Protein AF-A0A0P7AVA9-F1 (afdb_monomer)

Nearest PDB structures (foldseek):
  3zxx-assembly1_A  TM=8.739E-01  e=6.980E-05  Prochloron didemni
  4h6w-assembly1_A  TM=8.464E-01  e=1.786E-04  Planktothrix agardhii NIES-596
  4h6w-assembly2_B  TM=7.335E-01  e=2.024E-04  Planktothrix agardhii NIES-596
  3zxy-assembly1_A  TM=7.351E-01  e=1.082E-04  Prochloron didemni
  4h6v-assembly1_A  TM=7.195E-01  e=1.576E-04  Prochloron didemni

Sequence (226 aa):
MSFSLEGDEGALYPVTKAIEDATHKKKLVFAAAANYRQNKKVPIGFPANMREHLFCINSHRGDTDQPSVFTPSAQSHSANFAVIGEGILGAWLDNAVTRKKGTSCSTPIAAGMAAIVLDYSRLLRRTDDDIESVWISQPRPPAGSEATLGDVAEPESSEEVNQLQDTQAMKQIFFYLMAAGTRSYGQAQYSYIKPWFLFDPSKTKSWTAGQMATVIQNKQDWIFIA

Mean predicted aligned error: 9.58 Å

Radius of gyration: 21.25 Å; Cα contacts (8 Å, |Δi|>4): 360; chains: 1; bounding box: 70×45×52 Å

InterPro domains:
  IPR000209 Peptidase S8/S53 domain [PF00082] (15-119)
  IPR023828 Peptidase S8, subtilisin, Ser-active site [PS00138] (102-112)
  IPR036852 Peptidase S8/S53 domain superfamily [G3DSA:3.40.50.200] (1-171)
  IPR036852 Peptidase S8/S53 domain superfamily [SSF52743] (3-122)

Secondary structure (DSSP, 8-state):
----B---HHHHHHHHHHHHHHHHTT---EEE--SS-TTSSS-SPBTTT-TTTSEEEEEEETTTTEE-TTSPPP-TTS--EEEE-SSEEEE-GGG-EEEE-SHHHHHHHHHHHHHHHHHHHHHHHHHHHHHHHHHT------TT--------PPPTHHHHHHHHTSHHHHHHHHHHHSEES---TTSS--EEE-GGGTS-TTS-HHHHHHHHHHHHH-GGGHHHH-

Foldseek 3Di:
DLDFDDDDCVVCVVVVVVLVVCLVVLAAAWYQQFWQQQPPPRSGGPPLVVQLRYHHEFEDAPPPRHGDPGTHFFDFLAQQEYEHFFQDWDADPPRDIDGGGGSSRRGVVVVVLLVVVLVLLVVLVVVVVVVVVVVPPDPDDPPDDDDDPDDPDDDPVVVVSSLSSNNLLVLLCQQPQFFDDDNDHRDRDYGYGHSCSLVPPVDDSVRSVVVSVVSSVPCVCSSSHD

pLDDT: mean 81.38, std 17.91, range [35.91, 98.38]

Solvent-accessible surface area (backbone atoms only — not comparable to full-atom values): 12577 Å² total; per-residue (Å²): 81,60,58,62,62,86,74,56,70,79,77,44,42,68,57,53,53,53,46,51,55,36,34,76,68,43,39,76,45,44,17,5,22,33,68,74,25,62,88,43,99,67,30,50,23,37,66,20,60,49,39,80,60,34,44,36,20,30,17,19,36,78,90,71,83,38,72,33,92,41,32,42,71,51,42,56,50,34,52,37,36,22,26,58,10,53,72,44,74,40,84,46,76,92,84,36,76,45,69,44,65,36,13,45,54,7,21,60,53,54,50,50,52,52,49,50,54,54,52,51,56,55,51,57,49,51,55,53,54,56,51,51,59,63,73,66,66,66,82,79,76,76,92,81,75,90,77,78,96,70,82,83,72,81,62,78,75,55,56,63,58,51,43,55,27,28,57,62,43,41,48,46,48,43,58,77,44,18,32,57,78,84,88,59,84,61,42,59,44,64,28,44,52,40,68,55,68,56,64,37,89,89,57,52,72,67,56,48,51,51,54,52,52,54,58,56,72,47,59,82,61,49,75,62,60,62

Structure (mmCIF, N/CA/C/O backbone):
data_AF-A0A0P7AVA9-F1
#
_entry.id   AF-A0A0P7AVA9-F1
#
loop_
_atom_site.group_PDB
_atom_site.id
_atom_site.type_symbol
_atom_site.label_atom_id
_atom_site.label_alt_id
_atom_site.label_comp_id
_atom_site.label_asym_id
_atom_site.label_entity_id
_atom_site.label_seq_id
_atom_site.pdbx_PDB_ins_code
_atom_site.Cartn_x
_atom_site.Cartn_y
_atom_site.Cartn_z
_atom_site.occupancy
_atom_site.B_iso_or_equiv
_atom_site.auth_seq_id
_atom_site.auth_comp_id
_atom_site.auth_asym_id
_atom_site.auth_atom_id
_atom_site.pdbx_PDB_model_num
ATOM 1 N N . MET A 1 1 ? -2.319 -5.174 -7.935 1.00 96.50 1 MET A N 1
ATOM 2 C CA . MET A 1 1 ? -1.667 -5.166 -9.261 1.00 96.50 1 MET A CA 1
ATOM 3 C C . MET A 1 1 ? -0.160 -5.227 -9.076 1.00 96.50 1 MET A C 1
ATOM 5 O O . MET A 1 1 ? 0.454 -4.243 -8.689 1.00 96.50 1 MET A O 1
ATOM 9 N N . SER A 1 2 ? 0.440 -6.392 -9.310 1.00 96.62 2 SER A N 1
ATOM 10 C CA . SER A 1 2 ? 1.880 -6.624 -9.103 1.00 96.62 2 SER A CA 1
ATOM 11 C C . SER A 1 2 ? 2.705 -6.453 -10.387 1.00 96.62 2 SER A C 1
ATOM 13 O O . SER A 1 2 ? 3.696 -7.151 -10.586 1.00 96.62 2 SER A O 1
ATOM 15 N N . PHE A 1 3 ? 2.274 -5.550 -11.267 1.00 94.00 3 PHE A N 1
ATOM 16 C CA . PHE A 1 3 ? 2.867 -5.285 -12.576 1.00 94.00 3 PHE A CA 1
ATOM 17 C C . PHE A 1 3 ? 2.977 -3.776 -12.818 1.00 94.00 3 PHE A C 1
ATOM 19 O O . PHE A 1 3 ? 2.320 -2.986 -12.136 1.00 94.00 3 PHE A O 1
ATOM 26 N N . SER A 1 4 ? 3.779 -3.395 -13.812 1.00 92.12 4 SER A N 1
ATOM 27 C CA . SER A 1 4 ? 3.827 -2.033 -14.341 1.00 92.12 4 SER A CA 1
ATOM 28 C C . SER A 1 4 ? 3.709 -2.061 -15.861 1.00 92.12 4 SER A C 1
ATOM 30 O O . SER A 1 4 ? 4.225 -2.982 -16.493 1.00 92.12 4 SER A O 1
ATOM 32 N N . LEU A 1 5 ? 3.040 -1.064 -16.433 1.00 92.06 5 LEU A N 1
ATOM 33 C CA . LEU A 1 5 ? 2.869 -0.900 -17.874 1.00 92.06 5 LEU A CA 1
ATOM 34 C C . LEU A 1 5 ? 3.647 0.326 -18.358 1.00 92.06 5 LEU A C 1
ATOM 36 O O . LEU A 1 5 ? 3.827 1.300 -17.622 1.00 92.06 5 LEU A O 1
ATOM 40 N N . GLU A 1 6 ? 4.089 0.266 -19.608 1.00 89.38 6 GLU A N 1
ATOM 41 C CA . GLU A 1 6 ? 4.658 1.393 -20.340 1.00 89.38 6 GLU A CA 1
ATOM 42 C C . GLU A 1 6 ? 3.844 1.574 -21.625 1.00 89.38 6 GLU A C 1
ATOM 44 O O . GLU A 1 6 ? 3.450 0.594 -22.256 1.00 89.38 6 GLU A O 1
ATOM 49 N N . GLY A 1 7 ? 3.549 2.818 -21.983 1.00 87.19 7 GLY A N 1
ATOM 50 C CA . GLY A 1 7 ? 2.695 3.153 -23.117 1.00 87.19 7 GLY A CA 1
ATOM 51 C C . GLY A 1 7 ? 2.408 4.648 -23.155 1.00 87.19 7 GLY A C 1
ATOM 52 O O . GLY A 1 7 ? 2.707 5.364 -22.195 1.00 87.19 7 GLY A O 1
ATOM 53 N N . ASP A 1 8 ? 1.859 5.113 -24.273 1.00 89.94 8 ASP A N 1
ATOM 54 C CA . ASP A 1 8 ? 1.292 6.455 -24.351 1.00 89.94 8 ASP A CA 1
ATOM 55 C C . ASP A 1 8 ? -0.048 6.539 -23.601 1.00 89.94 8 ASP A C 1
ATOM 57 O O . ASP A 1 8 ? -0.611 5.541 -23.144 1.00 89.94 8 ASP A O 1
ATOM 61 N N . GLU A 1 9 ? -0.553 7.760 -23.445 1.00 85.88 9 GLU A N 1
ATOM 62 C CA . GLU A 1 9 ? -1.791 8.027 -22.712 1.00 85.88 9 GLU A CA 1
ATOM 63 C C . GLU A 1 9 ? -2.995 7.269 -23.295 1.00 85.88 9 GLU A C 1
ATOM 65 O O . GLU A 1 9 ? -3.806 6.734 -22.540 1.00 85.88 9 GLU A O 1
ATOM 70 N N . GLY A 1 10 ? -3.074 7.140 -24.625 1.00 90.12 10 GLY A N 1
ATOM 71 C CA . GLY A 1 10 ? -4.159 6.428 -25.300 1.00 90.12 10 GLY A CA 1
ATOM 72 C C . GLY A 1 10 ? -4.168 4.933 -24.981 1.00 90.12 10 GLY A C 1
ATOM 73 O O . GLY A 1 10 ? -5.223 4.369 -24.690 1.00 90.12 10 GLY A O 1
ATOM 74 N N . ALA A 1 11 ? -2.994 4.296 -24.969 1.00 91.56 11 ALA A N 1
ATOM 75 C CA . ALA A 1 11 ? -2.850 2.887 -24.616 1.00 91.56 11 ALA A CA 1
ATOM 76 C C . ALA A 1 11 ? -3.150 2.608 -23.132 1.00 91.56 11 ALA A C 1
ATOM 78 O O . ALA A 1 11 ? -3.638 1.528 -22.791 1.00 91.56 11 ALA A O 1
ATOM 79 N N . LEU A 1 12 ? -2.867 3.566 -22.243 1.00 94.62 12 LEU A N 1
ATOM 80 C CA . LEU A 1 12 ? -3.066 3.417 -20.797 1.00 94.62 12 LEU A CA 1
ATOM 81 C C . LEU A 1 12 ? -4.475 3.818 -20.328 1.00 94.62 12 LEU A C 1
ATOM 83 O O . LEU A 1 12 ? -4.916 3.357 -19.272 1.00 94.62 12 LEU A O 1
ATOM 87 N N . TYR A 1 13 ? -5.209 4.601 -21.124 1.00 95.38 13 TYR A N 1
ATOM 88 C CA . TYR A 1 13 ? -6.539 5.120 -20.792 1.00 95.38 13 TYR A CA 1
ATOM 89 C C . TYR A 1 13 ? -7.548 4.064 -20.293 1.00 95.38 13 TYR A C 1
ATOM 91 O O . TYR A 1 13 ? -8.207 4.319 -19.280 1.00 95.38 13 TYR A O 1
ATOM 99 N N . PRO A 1 14 ? -7.668 2.857 -20.893 1.00 96.81 14 PRO A N 1
ATOM 100 C CA . PRO A 1 14 ? -8.605 1.848 -20.394 1.00 96.81 14 PRO A CA 1
ATOM 101 C C . PRO A 1 14 ? -8.312 1.412 -18.953 1.00 96.81 14 PRO A C 1
ATOM 103 O O . PRO A 1 14 ? -9.234 1.152 -18.181 1.00 96.81 14 PRO A O 1
ATOM 106 N N . VAL A 1 15 ? -7.030 1.350 -18.578 1.00 96.75 15 VAL A N 1
ATOM 107 C CA . VAL A 1 15 ? -6.607 0.974 -17.224 1.00 96.75 15 VAL A CA 1
ATOM 108 C C . VAL A 1 15 ? -6.858 2.122 -16.251 1.00 96.75 15 VAL A C 1
ATOM 110 O O . VAL A 1 15 ? -7.366 1.874 -15.160 1.00 96.75 15 VAL A O 1
ATOM 113 N N . THR A 1 16 ? -6.571 3.363 -16.656 1.00 96.75 16 THR A N 1
ATOM 114 C CA . THR A 1 16 ? -6.881 4.574 -15.877 1.00 96.75 16 THR A CA 1
ATOM 115 C C . THR A 1 16 ? -8.358 4.610 -15.499 1.00 96.75 16 THR A C 1
ATOM 117 O O . THR A 1 16 ? -8.693 4.634 -14.315 1.00 96.75 16 THR A O 1
ATOM 120 N N . LYS A 1 17 ? -9.244 4.482 -16.495 1.00 97.31 17 LYS A N 1
ATOM 121 C CA . LYS A 1 17 ? -10.694 4.496 -16.283 1.00 97.31 17 LYS A CA 1
ATOM 122 C C . LYS A 1 17 ? -11.164 3.363 -15.369 1.00 97.31 17 LYS A C 1
ATOM 124 O O . LYS A 1 17 ? -11.983 3.579 -14.484 1.00 97.31 17 LYS A O 1
ATOM 129 N N . ALA A 1 18 ? -10.624 2.154 -15.542 1.00 97.69 18 ALA A N 1
ATOM 130 C CA . ALA A 1 18 ? -10.981 1.019 -14.692 1.00 97.69 18 ALA A CA 1
ATOM 131 C C . ALA A 1 18 ? -10.584 1.231 -13.219 1.00 97.69 18 ALA A C 1
ATOM 133 O O . ALA A 1 18 ? -11.298 0.785 -12.320 1.00 97.69 18 ALA A O 1
ATOM 134 N N . ILE A 1 19 ? -9.456 1.902 -12.965 1.00 97.44 19 ILE A N 1
ATOM 135 C CA . ILE A 1 19 ? -9.009 2.246 -11.610 1.00 97.44 19 ILE A CA 1
ATOM 136 C C . ILE A 1 19 ? -9.931 3.301 -11.001 1.00 97.44 19 ILE A C 1
ATOM 138 O O . ILE A 1 19 ? -10.401 3.105 -9.885 1.00 97.44 19 ILE A O 1
ATOM 142 N N . GLU A 1 20 ? -10.235 4.371 -11.735 1.00 95.69 20 GLU A N 1
ATOM 143 C CA . GLU A 1 20 ? -11.165 5.415 -11.288 1.00 95.69 20 GLU A CA 1
ATOM 144 C C . GLU A 1 20 ? -12.544 4.831 -10.954 1.00 95.69 20 GLU A C 1
ATOM 146 O O . GLU A 1 20 ? -13.066 5.055 -9.862 1.00 95.69 20 GLU A O 1
ATOM 151 N N . ASP A 1 21 ? -13.097 3.997 -11.841 1.00 96.69 21 ASP A N 1
ATOM 152 C CA . ASP A 1 21 ? -14.378 3.318 -11.633 1.00 96.69 21 ASP A CA 1
ATOM 153 C C . ASP A 1 21 ? -14.356 2.404 -10.397 1.00 96.69 21 ASP A C 1
ATOM 155 O O . ASP A 1 21 ? -15.334 2.341 -9.644 1.00 96.69 21 ASP A O 1
ATOM 159 N N . ALA A 1 22 ? -13.256 1.680 -10.168 1.00 95.50 22 ALA A N 1
ATOM 160 C CA . ALA A 1 22 ? -13.098 0.827 -8.994 1.00 95.50 22 ALA A CA 1
ATOM 161 C C . ALA A 1 22 ? -13.050 1.658 -7.702 1.00 95.50 22 ALA A C 1
ATOM 163 O O . ALA A 1 22 ? -13.753 1.338 -6.739 1.00 95.50 22 ALA A O 1
ATOM 164 N N . THR A 1 23 ? -12.278 2.744 -7.691 1.00 92.12 23 THR A N 1
ATOM 165 C CA . THR A 1 23 ? -12.141 3.633 -6.532 1.00 92.12 23 THR A CA 1
ATOM 166 C C . THR A 1 23 ? -13.450 4.367 -6.228 1.00 92.12 23 THR A C 1
ATOM 168 O O . THR A 1 23 ? -13.851 4.436 -5.065 1.00 92.12 23 THR A O 1
ATOM 171 N N . HIS A 1 24 ? -14.193 4.815 -7.249 1.00 90.38 24 HIS A N 1
ATOM 172 C CA . HIS A 1 24 ? -15.545 5.367 -7.082 1.00 90.38 24 HIS A CA 1
ATOM 173 C C . HIS A 1 24 ? -16.515 4.359 -6.458 1.00 90.38 24 HIS A C 1
ATOM 175 O O . HIS A 1 24 ? -17.336 4.724 -5.619 1.00 90.38 24 HIS A O 1
ATOM 181 N N . LYS A 1 25 ? -16.374 3.071 -6.787 1.00 91.69 25 LYS A N 1
ATOM 182 C CA . LYS A 1 25 ? -17.140 1.963 -6.188 1.00 91.69 25 LYS A CA 1
ATOM 183 C C . LYS A 1 25 ? -16.564 1.475 -4.852 1.00 91.69 25 LYS A C 1
ATOM 185 O O . LYS A 1 25 ? -16.817 0.330 -4.465 1.00 91.69 25 LYS A O 1
ATOM 190 N N . LYS A 1 26 ? -15.772 2.314 -4.171 1.00 90.56 26 LYS A N 1
ATOM 191 C CA . LYS A 1 26 ? -15.159 2.035 -2.863 1.00 90.56 26 LYS A CA 1
ATOM 192 C C . LYS A 1 26 ? -14.380 0.712 -2.859 1.00 90.56 26 LYS A C 1
ATOM 194 O O . LYS A 1 26 ? -14.494 -0.120 -1.963 1.00 90.56 26 LYS A O 1
ATOM 199 N N . LYS A 1 27 ? -13.601 0.466 -3.916 1.00 94.19 27 LYS A N 1
ATOM 200 C CA . LYS A 1 27 ? -12.630 -0.634 -3.959 1.00 94.19 27 LYS A CA 1
ATOM 201 C C . LYS A 1 27 ? -11.241 -0.081 -3.698 1.00 94.19 27 LYS A C 1
ATOM 203 O O . LYS A 1 27 ? -10.801 0.856 -4.353 1.00 94.19 27 LYS A O 1
ATOM 208 N N . LEU A 1 28 ? -10.538 -0.706 -2.761 1.00 96.19 28 LEU A N 1
ATOM 209 C CA . LEU A 1 28 ? -9.144 -0.389 -2.487 1.00 96.19 28 LEU A CA 1
ATOM 210 C C . LEU A 1 28 ? -8.264 -1.033 -3.557 1.00 96.19 28 LEU A C 1
ATOM 212 O O . LEU A 1 28 ? -8.267 -2.254 -3.736 1.00 96.19 28 LEU A O 1
ATOM 216 N N . VAL A 1 29 ? -7.500 -0.209 -4.265 1.00 97.75 29 VAL A N 1
ATOM 217 C CA . VAL A 1 29 ? -6.621 -0.648 -5.347 1.00 97.75 29 VAL A CA 1
ATOM 218 C C . VAL A 1 29 ? -5.168 -0.518 -4.897 1.00 97.75 29 VAL A C 1
ATOM 220 O O . VAL A 1 29 ? -4.756 0.521 -4.396 1.00 97.75 29 VAL A O 1
ATOM 223 N N . PHE A 1 30 ? -4.370 -1.567 -5.093 1.00 98.38 30 PHE A N 1
ATOM 224 C CA . PHE A 1 30 ? -2.951 -1.599 -4.718 1.00 98.38 30 PHE A CA 1
ATOM 225 C C . PHE A 1 30 ? -2.097 -1.876 -5.948 1.00 98.38 30 PHE A C 1
ATOM 227 O O . PHE A 1 30 ? -2.412 -2.787 -6.721 1.00 98.38 30 PHE A O 1
ATOM 234 N N . ALA A 1 31 ? -1.002 -1.143 -6.119 1.00 98.19 31 ALA A N 1
ATOM 235 C CA . ALA A 1 31 ? -0.106 -1.282 -7.258 1.00 98.19 31 ALA A CA 1
ATOM 236 C C . ALA A 1 31 ? 1.369 -1.255 -6.844 1.00 98.19 31 ALA A C 1
ATOM 238 O O . ALA A 1 31 ? 1.785 -0.460 -6.002 1.00 98.19 31 ALA A O 1
ATOM 239 N N . ALA A 1 32 ? 2.166 -2.119 -7.471 1.00 98.19 32 ALA A N 1
ATOM 240 C CA . ALA A 1 32 ? 3.607 -2.178 -7.267 1.00 98.19 32 ALA A CA 1
ATOM 241 C C . ALA A 1 32 ? 4.294 -0.937 -7.851 1.00 98.19 32 ALA A C 1
ATOM 243 O O . ALA A 1 32 ? 4.097 -0.618 -9.022 1.00 98.19 32 ALA A O 1
ATOM 244 N N . ALA A 1 33 ? 5.157 -0.288 -7.066 1.00 97.00 33 ALA A N 1
ATOM 245 C CA . ALA A 1 33 ? 5.852 0.940 -7.463 1.00 97.00 33 ALA A CA 1
ATOM 246 C C . ALA A 1 33 ? 6.749 0.798 -8.711 1.00 97.00 33 ALA A C 1
ATOM 248 O O . ALA A 1 33 ? 7.022 1.804 -9.362 1.00 97.00 33 ALA A O 1
ATOM 249 N N . ALA A 1 34 ? 7.154 -0.432 -9.055 1.00 95.56 34 ALA A N 1
ATOM 250 C CA . ALA A 1 34 ? 8.153 -0.860 -10.046 1.00 95.56 34 ALA A CA 1
ATOM 251 C C . ALA A 1 34 ? 9.492 -1.279 -9.421 1.00 95.56 34 ALA A C 1
ATOM 253 O O . ALA A 1 34 ? 9.752 -1.058 -8.243 1.00 95.56 34 ALA A O 1
ATOM 254 N N . ASN A 1 35 ? 10.334 -1.936 -10.220 1.00 95.94 35 ASN A N 1
ATOM 255 C CA . ASN A 1 35 ? 11.685 -2.345 -9.842 1.00 95.94 35 ASN A CA 1
ATOM 256 C C . ASN A 1 35 ? 12.688 -1.751 -10.843 1.00 95.94 35 ASN A C 1
ATOM 258 O O . ASN A 1 35 ? 12.421 -1.753 -12.043 1.00 95.94 35 ASN A O 1
ATOM 262 N N . TYR A 1 36 ? 13.851 -1.304 -10.368 1.00 93.69 36 TYR A N 1
ATOM 263 C CA . TYR A 1 36 ? 14.991 -0.839 -11.172 1.00 93.69 36 TYR A CA 1
ATOM 264 C C . TYR A 1 36 ? 14.702 0.374 -12.072 1.00 93.69 36 TYR A C 1
ATOM 266 O O . TYR A 1 36 ? 15.294 0.529 -13.140 1.00 93.69 36 TYR A O 1
ATOM 274 N N . ARG A 1 37 ? 13.790 1.255 -11.649 1.00 90.00 37 ARG A N 1
ATOM 275 C CA . ARG A 1 37 ? 13.408 2.466 -12.399 1.00 90.00 37 ARG A CA 1
ATOM 276 C C . ARG A 1 37 ? 13.904 3.765 -11.760 1.00 90.00 37 ARG A C 1
ATOM 278 O O . ARG A 1 37 ? 13.540 4.832 -12.237 1.00 90.00 37 ARG A O 1
ATOM 285 N N . GLN A 1 38 ? 14.780 3.708 -10.750 1.00 84.75 38 GLN A N 1
ATOM 286 C CA . GLN A 1 38 ? 15.275 4.896 -10.033 1.00 84.75 38 GLN A CA 1
ATOM 287 C C . GLN A 1 38 ? 15.937 5.968 -10.923 1.00 84.75 38 GLN A C 1
ATOM 289 O O . GLN A 1 38 ? 15.891 7.141 -10.579 1.00 84.75 38 GLN A O 1
ATOM 294 N N . ASN A 1 39 ? 16.485 5.590 -12.085 1.00 84.75 39 ASN A N 1
ATOM 295 C CA . ASN A 1 39 ? 17.132 6.519 -13.025 1.00 84.75 39 ASN A CA 1
ATOM 296 C C . ASN A 1 39 ? 16.215 6.960 -14.184 1.00 84.75 39 ASN A C 1
ATOM 298 O O . ASN A 1 39 ? 16.664 7.630 -15.113 1.00 84.75 39 ASN A O 1
ATOM 302 N N . LYS A 1 40 ? 14.947 6.535 -14.201 1.00 87.62 40 LYS A N 1
ATOM 303 C CA . LYS A 1 40 ? 13.983 6.924 -15.240 1.00 87.62 40 LYS A CA 1
ATOM 304 C C . LYS A 1 40 ? 13.382 8.289 -14.905 1.00 87.62 40 LYS A C 1
ATOM 306 O O . LYS A 1 40 ? 13.192 8.612 -13.738 1.00 87.62 40 LYS A O 1
ATOM 311 N N . LYS A 1 41 ? 12.985 9.046 -15.939 1.00 87.06 41 LYS A N 1
ATOM 312 C CA . LYS A 1 41 ? 12.280 10.336 -15.787 1.00 87.06 41 LYS A CA 1
ATOM 313 C C . LYS A 1 41 ? 11.031 10.215 -14.905 1.00 87.06 41 LYS A C 1
ATOM 315 O O . LYS A 1 41 ? 10.746 11.107 -14.119 1.00 87.06 41 LYS A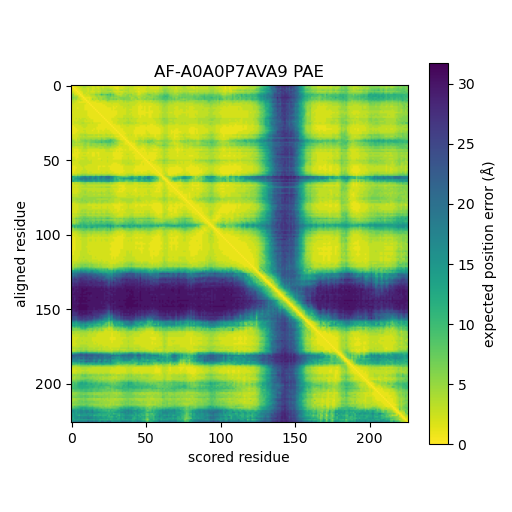 O 1
ATOM 320 N N . VAL A 1 42 ? 10.307 9.104 -15.038 1.00 89.75 42 VAL A N 1
ATOM 321 C CA . VAL A 1 42 ? 9.172 8.749 -14.181 1.00 89.75 42 VAL A CA 1
ATOM 322 C C . VAL A 1 42 ? 9.545 7.457 -13.454 1.00 89.75 42 VAL A C 1
ATOM 324 O O . VAL A 1 42 ? 9.452 6.392 -14.066 1.00 89.75 42 VAL A O 1
ATOM 327 N N . PRO A 1 43 ? 10.024 7.518 -12.200 1.00 92.38 43 PRO A N 1
ATOM 328 C CA . PRO A 1 43 ? 10.587 6.350 -11.529 1.00 92.38 43 PRO A CA 1
ATOM 329 C C . PRO A 1 43 ? 9.508 5.369 -11.046 1.00 92.38 43 PRO A C 1
ATOM 331 O O . PRO A 1 43 ? 9.712 4.158 -11.114 1.00 92.38 43 PRO A O 1
ATOM 334 N N . ILE A 1 44 ? 8.325 5.861 -10.658 1.00 95.62 44 ILE A N 1
ATOM 335 C CA . ILE A 1 44 ? 7.167 5.010 -10.346 1.00 95.62 44 ILE A CA 1
ATOM 336 C C . ILE A 1 44 ? 6.496 4.540 -11.639 1.00 95.62 44 ILE A C 1
ATOM 338 O O . ILE A 1 44 ? 6.187 5.348 -12.511 1.00 95.62 44 ILE A O 1
ATOM 342 N N . GLY A 1 45 ? 6.294 3.231 -11.782 1.00 94.94 45 GLY A N 1
ATOM 343 C CA . GLY A 1 45 ? 5.614 2.648 -12.940 1.00 94.94 45 GLY A CA 1
ATOM 344 C C . GLY A 1 45 ? 4.105 2.882 -12.912 1.00 94.94 45 GLY A C 1
ATOM 345 O O . GLY A 1 45 ? 3.498 2.906 -11.845 1.00 94.94 45 GLY A O 1
ATOM 346 N N . PHE A 1 46 ? 3.479 3.007 -14.081 1.00 96.12 46 PHE A N 1
ATOM 347 C CA . PHE A 1 46 ? 2.020 2.980 -14.183 1.00 96.12 46 PHE A CA 1
ATOM 348 C C . PHE A 1 46 ? 1.503 1.559 -13.895 1.00 96.12 46 PHE A C 1
ATOM 350 O O . PHE A 1 46 ? 2.137 0.605 -14.346 1.00 96.12 46 PHE A O 1
ATOM 357 N N . PRO A 1 47 ? 0.388 1.365 -13.167 1.00 97.12 47 PRO A N 1
ATOM 358 C CA . PRO A 1 47 ? -0.520 2.393 -12.650 1.00 97.12 47 PRO A CA 1
ATOM 359 C C . PRO A 1 47 ? -0.152 2.949 -11.268 1.00 97.12 47 PRO A C 1
ATOM 361 O O . PRO A 1 47 ? -0.838 3.828 -10.767 1.00 97.12 47 PRO A O 1
ATOM 364 N N . ALA A 1 48 ? 0.918 2.477 -10.624 1.00 96.88 48 ALA A N 1
ATOM 365 C CA . ALA A 1 48 ? 1.283 2.912 -9.271 1.00 96.88 48 ALA A CA 1
ATOM 366 C C . ALA A 1 48 ? 1.580 4.420 -9.146 1.00 96.88 48 ALA A C 1
ATOM 368 O O . ALA A 1 48 ? 1.595 4.958 -8.041 1.00 96.88 48 ALA A O 1
ATOM 369 N N . ASN A 1 49 ? 1.798 5.122 -10.259 1.00 94.06 49 ASN A N 1
ATOM 370 C CA . ASN A 1 49 ? 1.930 6.576 -10.288 1.00 94.06 49 ASN A CA 1
ATOM 371 C C . ASN A 1 49 ? 0.588 7.331 -10.166 1.00 94.06 49 ASN A C 1
ATOM 373 O O . ASN A 1 49 ? 0.626 8.526 -9.892 1.00 94.06 49 ASN A O 1
ATOM 377 N N . MET A 1 50 ? -0.570 6.665 -10.281 1.00 94.44 50 MET A N 1
ATOM 378 C CA . MET A 1 50 ? -1.909 7.231 -10.035 1.00 94.44 50 MET A CA 1
ATOM 379 C C . MET A 1 50 ? -2.219 7.334 -8.532 1.00 94.44 50 MET A C 1
ATOM 381 O O . MET A 1 50 ? -3.206 6.784 -8.039 1.00 94.44 50 MET A O 1
ATOM 385 N N . ARG A 1 51 ? -1.333 7.981 -7.767 1.00 90.19 51 ARG A N 1
ATOM 386 C CA . ARG A 1 51 ? -1.328 7.891 -6.298 1.00 90.19 51 ARG A CA 1
ATOM 387 C C . ARG A 1 51 ? -2.623 8.360 -5.655 1.00 90.19 51 ARG A C 1
ATOM 389 O O . ARG A 1 51 ? -3.013 7.761 -4.668 1.00 90.19 51 ARG A O 1
ATOM 396 N N . GLU A 1 52 ? -3.348 9.306 -6.236 1.00 89.56 52 GLU A N 1
ATOM 397 C CA . GLU A 1 52 ? -4.620 9.786 -5.683 1.00 89.56 52 GLU A CA 1
ATOM 398 C C . GLU A 1 52 ? -5.698 8.690 -5.606 1.00 89.56 52 GLU A C 1
ATOM 400 O O . GLU A 1 52 ? -6.479 8.654 -4.653 1.00 89.56 52 GLU A O 1
ATOM 405 N N . HIS A 1 53 ? -5.691 7.743 -6.550 1.00 92.94 53 HIS A N 1
ATOM 406 C CA . HIS A 1 53 ? -6.736 6.724 -6.690 1.00 92.94 53 HIS A CA 1
ATOM 407 C C . HIS A 1 53 ? -6.371 5.361 -6.099 1.00 92.94 53 HIS A C 1
ATOM 409 O O . HIS A 1 53 ? -7.252 4.513 -5.957 1.00 92.94 53 HIS A O 1
ATOM 415 N N . LEU A 1 54 ? -5.096 5.117 -5.780 1.00 95.69 54 LEU A N 1
ATOM 416 C CA . LEU A 1 54 ? -4.623 3.806 -5.335 1.00 95.69 54 LEU A CA 1
ATOM 417 C C . LEU A 1 54 ? -3.436 3.877 -4.369 1.00 95.69 54 LEU A C 1
ATOM 419 O O . LEU A 1 54 ? -2.847 4.924 -4.113 1.00 95.69 54 LEU A O 1
ATOM 423 N N . PHE A 1 55 ? -3.052 2.723 -3.838 1.00 97.00 55 PHE A N 1
ATOM 424 C CA . PHE A 1 55 ? -1.867 2.561 -3.008 1.00 97.00 55 PHE A CA 1
ATOM 425 C C . PHE A 1 55 ? -0.656 2.211 -3.875 1.00 97.00 55 PHE A C 1
ATOM 427 O O . PHE A 1 55 ? -0.594 1.127 -4.458 1.00 97.00 55 PHE A O 1
ATOM 434 N N . CYS A 1 56 ? 0.333 3.104 -3.918 1.00 97.06 56 CYS A N 1
ATOM 435 C CA . CYS A 1 56 ? 1.651 2.820 -4.483 1.00 97.06 56 CYS A CA 1
ATOM 436 C C . CYS A 1 56 ? 2.518 2.097 -3.446 1.00 97.06 56 CYS A C 1
ATOM 438 O O . CYS A 1 56 ? 2.885 2.688 -2.431 1.00 97.06 56 CYS A O 1
ATOM 440 N N . ILE A 1 57 ? 2.873 0.838 -3.709 1.00 97.88 57 ILE A N 1
ATOM 441 C CA . ILE A 1 57 ? 3.604 -0.009 -2.763 1.00 97.88 57 ILE A CA 1
ATOM 442 C C . ILE A 1 57 ? 5.063 -0.186 -3.190 1.00 97.88 57 ILE A C 1
ATOM 444 O O . ILE A 1 57 ? 5.371 -0.825 -4.200 1.00 97.88 57 ILE A O 1
ATOM 448 N N . ASN A 1 58 ? 5.961 0.362 -2.375 1.00 96.88 58 ASN A N 1
ATOM 449 C CA . ASN A 1 58 ? 7.403 0.149 -2.421 1.00 96.88 58 ASN A CA 1
ATOM 450 C C . ASN A 1 58 ? 7.809 -1.102 -1.632 1.00 96.88 58 ASN A C 1
ATOM 452 O O . ASN A 1 58 ? 7.034 -1.663 -0.852 1.00 96.88 58 ASN A O 1
ATOM 456 N N . SER A 1 59 ? 9.059 -1.519 -1.827 1.00 96.38 59 SER A N 1
ATOM 457 C CA . SER A 1 59 ? 9.647 -2.680 -1.160 1.00 96.38 59 SER A CA 1
ATOM 458 C C . SER A 1 59 ? 10.719 -2.260 -0.166 1.00 96.38 59 SER A C 1
ATOM 460 O O . SER A 1 59 ? 11.557 -1.412 -0.477 1.00 96.38 59 SER A O 1
ATOM 462 N N . HIS A 1 60 ? 10.735 -2.906 0.998 1.00 94.00 60 HIS A N 1
ATOM 463 C CA . HIS A 1 60 ? 11.838 -2.816 1.952 1.00 94.00 60 HIS A CA 1
ATOM 464 C C . HIS A 1 60 ? 12.348 -4.198 2.375 1.00 94.00 60 HIS A C 1
ATOM 466 O O . HIS A 1 60 ? 11.713 -5.236 2.146 1.00 94.00 60 HIS A O 1
ATOM 472 N N . ARG A 1 61 ? 13.517 -4.188 3.014 1.00 90.19 61 ARG A N 1
ATOM 473 C CA . ARG A 1 61 ? 14.144 -5.340 3.667 1.00 90.19 61 ARG A CA 1
ATOM 474 C C . ARG A 1 61 ? 13.634 -5.430 5.099 1.00 90.19 61 ARG A C 1
ATOM 476 O O . ARG A 1 61 ? 13.600 -4.423 5.804 1.00 90.19 61 ARG A O 1
ATOM 483 N N . GLY A 1 62 ? 13.134 -6.601 5.484 1.00 71.88 62 GLY A N 1
ATOM 484 C CA . GLY A 1 62 ? 12.378 -6.781 6.728 1.00 71.88 62 GLY A CA 1
ATOM 485 C C . GLY A 1 62 ? 13.210 -6.729 8.009 1.00 71.88 62 GLY A C 1
ATOM 486 O O . GLY A 1 62 ? 12.650 -6.526 9.077 1.00 71.88 62 GLY A O 1
ATOM 487 N N . ASP A 1 63 ? 14.520 -6.908 7.907 1.00 68.12 63 ASP A N 1
ATOM 488 C CA . ASP A 1 63 ? 15.465 -6.991 9.021 1.00 68.12 63 ASP A CA 1
ATOM 489 C C . ASP A 1 63 ? 16.070 -5.639 9.421 1.00 68.12 63 ASP A C 1
ATOM 491 O O . ASP A 1 63 ? 16.488 -5.477 10.564 1.00 68.12 63 ASP A O 1
ATOM 495 N N . THR A 1 64 ? 16.099 -4.657 8.516 1.00 71.00 64 THR A N 1
ATOM 496 C CA . THR A 1 64 ? 16.835 -3.401 8.744 1.00 71.00 64 THR A CA 1
ATOM 497 C C . THR A 1 64 ? 16.022 -2.124 8.530 1.00 71.00 64 THR A C 1
ATOM 499 O O . THR A 1 64 ? 16.603 -1.043 8.593 1.00 71.00 64 THR A O 1
ATOM 502 N N . ASP A 1 65 ? 14.722 -2.218 8.212 1.00 74.12 65 ASP A N 1
ATOM 503 C CA . ASP A 1 65 ? 13.889 -1.077 7.773 1.00 74.12 65 ASP A CA 1
ATOM 504 C C . ASP A 1 65 ? 14.599 -0.216 6.710 1.00 74.12 65 ASP A C 1
ATOM 506 O O . ASP A 1 65 ? 14.573 1.013 6.734 1.00 74.12 65 ASP A O 1
ATOM 510 N N . GLN A 1 66 ? 15.287 -0.884 5.780 1.00 89.00 66 GLN A N 1
ATOM 511 C CA . GLN A 1 66 ? 15.974 -0.236 4.665 1.00 89.00 66 GLN A CA 1
ATOM 512 C C . GLN A 1 66 ? 15.192 -0.468 3.379 1.00 89.00 66 GLN A C 1
ATOM 514 O O . GLN A 1 66 ? 14.713 -1.588 3.154 1.00 89.00 66 GLN A O 1
ATOM 519 N N . PRO A 1 67 ? 15.095 0.537 2.498 1.00 92.81 67 PRO A N 1
ATOM 520 C CA . PRO A 1 67 ? 14.440 0.350 1.220 1.00 92.81 67 PRO A CA 1
ATOM 521 C C . PRO A 1 67 ? 15.201 -0.687 0.396 1.00 92.81 67 PRO A C 1
ATOM 523 O O . PRO A 1 67 ? 16.429 -0.801 0.451 1.00 92.81 67 PRO A O 1
ATOM 526 N N . SER A 1 68 ? 14.466 -1.455 -0.397 1.00 94.50 68 SER A N 1
ATOM 527 C CA . SER A 1 68 ? 15.081 -2.376 -1.340 1.00 94.50 68 SER A CA 1
ATOM 528 C C . SER A 1 68 ? 15.879 -1.611 -2.387 1.00 94.50 68 SER A C 1
ATOM 530 O O . SER A 1 68 ? 15.385 -0.648 -2.958 1.00 94.50 68 SER A O 1
ATOM 532 N N . VAL A 1 69 ? 17.076 -2.086 -2.736 1.00 93.81 69 VAL A N 1
ATOM 533 C CA . VAL A 1 69 ? 17.957 -1.416 -3.723 1.00 93.81 69 VAL A CA 1
ATOM 534 C C . VAL A 1 69 ? 17.293 -1.237 -5.099 1.00 93.81 69 VAL A C 1
ATOM 536 O O . VAL A 1 69 ? 17.671 -0.367 -5.877 1.00 93.81 69 VAL A O 1
ATOM 539 N N . PHE A 1 70 ? 16.303 -2.071 -5.415 1.00 94.56 70 PHE A N 1
ATOM 540 C CA . PHE A 1 70 ? 15.552 -2.002 -6.665 1.00 94.56 70 PHE A CA 1
ATOM 541 C C . PHE A 1 70 ? 14.302 -1.117 -6.595 1.00 94.56 70 PHE A C 1
ATOM 543 O O . PHE A 1 70 ? 13.697 -0.887 -7.639 1.00 94.56 70 PHE A O 1
ATOM 550 N N . THR A 1 71 ? 13.855 -0.682 -5.414 1.00 95.06 71 THR A N 1
ATOM 551 C CA . THR A 1 71 ? 12.641 0.137 -5.314 1.00 95.06 71 THR A CA 1
ATOM 552 C C . THR A 1 71 ? 12.958 1.572 -5.753 1.00 95.06 71 THR A C 1
ATOM 554 O O . THR A 1 71 ? 14.059 2.059 -5.486 1.00 95.06 71 THR A O 1
ATOM 557 N N . PRO A 1 72 ? 12.035 2.265 -6.439 1.00 95.06 72 PRO A N 1
ATOM 558 C CA . PRO A 1 72 ? 12.177 3.685 -6.732 1.00 95.06 72 PRO A CA 1
ATOM 559 C C . PRO A 1 72 ? 12.423 4.505 -5.468 1.00 95.06 72 PRO A C 1
ATOM 561 O O . PRO A 1 72 ? 11.790 4.240 -4.451 1.00 95.06 72 PRO A O 1
ATOM 564 N N . SER A 1 73 ? 13.282 5.525 -5.552 1.00 92.75 73 SER A N 1
ATOM 565 C CA . SER A 1 73 ? 13.522 6.454 -4.445 1.00 92.75 73 SER A CA 1
ATOM 566 C C . SER A 1 73 ? 12.222 7.083 -3.943 1.00 92.75 73 SER A C 1
ATOM 568 O O . SER A 1 73 ? 11.354 7.442 -4.749 1.00 92.75 73 SER A O 1
ATOM 570 N N . ALA A 1 74 ? 12.127 7.274 -2.625 1.00 91.50 74 ALA A N 1
ATOM 571 C CA . ALA A 1 74 ? 11.022 7.986 -1.999 1.00 91.50 74 ALA A CA 1
ATOM 572 C C . ALA A 1 74 ? 10.808 9.352 -2.668 1.00 91.50 74 ALA A C 1
ATOM 574 O O . ALA A 1 74 ? 11.757 10.037 -3.051 1.00 91.50 74 ALA A O 1
ATOM 575 N N . GLN A 1 75 ? 9.546 9.718 -2.847 1.00 89.62 75 GLN A N 1
ATOM 576 C CA . GLN A 1 75 ? 9.136 10.942 -3.524 1.00 89.62 75 GLN A CA 1
ATOM 577 C C . GLN A 1 75 ? 8.661 11.941 -2.473 1.00 89.62 75 GLN A C 1
ATOM 579 O O . GLN A 1 75 ? 7.989 11.556 -1.517 1.00 89.62 75 GLN A O 1
ATOM 584 N N . SER A 1 76 ? 9.008 13.217 -2.618 1.00 87.62 76 SER A N 1
ATOM 585 C CA . SER A 1 76 ? 8.445 14.249 -1.745 1.00 87.62 76 SER A CA 1
ATOM 586 C C . SER A 1 76 ? 6.927 14.328 -1.931 1.00 87.62 76 SER A C 1
ATOM 588 O O . SER A 1 76 ? 6.414 13.993 -3.000 1.00 87.62 76 SER A O 1
ATOM 590 N N . HIS A 1 77 ? 6.219 14.760 -0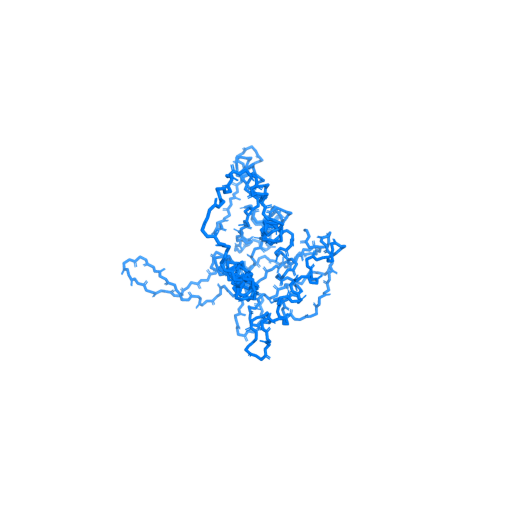.885 1.00 83.69 77 HIS A N 1
ATOM 591 C CA . HIS A 1 77 ? 4.754 14.910 -0.898 1.00 83.69 77 HIS A CA 1
ATOM 592 C C . HIS A 1 77 ? 4.013 13.623 -1.297 1.00 83.69 77 HIS A C 1
ATOM 594 O O . HIS A 1 77 ? 3.021 13.653 -2.005 1.00 83.69 77 HIS A O 1
ATOM 600 N N . SER A 1 78 ? 4.539 12.470 -0.885 1.00 85.88 78 SER A N 1
ATOM 601 C CA . SER A 1 78 ? 3.944 11.158 -1.128 1.00 85.88 78 SER A CA 1
ATOM 602 C C . SER A 1 78 ? 4.129 10.317 0.123 1.00 85.88 78 SER A C 1
ATOM 604 O O . SER A 1 78 ? 5.161 10.405 0.788 1.00 85.88 78 SER A O 1
ATOM 606 N N . ALA A 1 79 ? 3.152 9.469 0.434 1.00 88.31 79 ALA A N 1
ATOM 607 C CA . ALA A 1 79 ? 3.235 8.576 1.586 1.00 88.31 79 ALA A CA 1
ATOM 608 C C . ALA A 1 79 ? 4.358 7.533 1.458 1.00 88.31 79 ALA A C 1
ATOM 610 O O . ALA A 1 79 ? 4.839 7.009 2.455 1.00 88.31 79 ALA A O 1
ATOM 611 N N . ASN A 1 80 ? 4.776 7.206 0.227 1.00 92.31 80 ASN A N 1
ATOM 612 C CA . ASN A 1 80 ? 5.848 6.243 -0.058 1.00 92.31 80 ASN A CA 1
ATOM 613 C C . ASN A 1 80 ? 5.728 4.947 0.762 1.00 92.31 80 ASN A C 1
ATOM 615 O O . ASN A 1 80 ? 6.715 4.477 1.336 1.00 92.31 80 ASN A O 1
ATOM 619 N N . PHE A 1 81 ? 4.522 4.372 0.825 1.00 94.75 81 PHE A N 1
ATOM 620 C CA . PHE A 1 81 ? 4.274 3.146 1.577 1.00 94.75 81 PHE A CA 1
ATOM 621 C C . PHE A 1 81 ? 5.250 2.058 1.147 1.00 94.75 81 PHE A C 1
ATOM 623 O O . PHE A 1 81 ? 5.341 1.731 -0.037 1.00 94.75 81 PHE A O 1
ATOM 630 N N . ALA A 1 82 ? 5.980 1.504 2.106 1.00 94.88 82 ALA A N 1
ATOM 631 C CA . ALA A 1 82 ? 6.920 0.422 1.894 1.00 94.88 82 ALA A CA 1
ATOM 632 C C . ALA A 1 82 ? 6.503 -0.772 2.747 1.00 94.88 82 ALA A C 1
ATOM 634 O O . ALA A 1 82 ? 6.300 -0.643 3.952 1.00 94.88 82 ALA A O 1
ATOM 635 N N . VAL A 1 83 ? 6.418 -1.943 2.119 1.00 95.69 83 VAL A N 1
ATOM 636 C CA . VAL A 1 83 ? 6.141 -3.222 2.788 1.00 95.69 83 VAL A CA 1
ATOM 637 C C . VAL A 1 83 ? 7.260 -4.203 2.465 1.00 95.69 83 VAL A C 1
ATOM 639 O O . VAL A 1 83 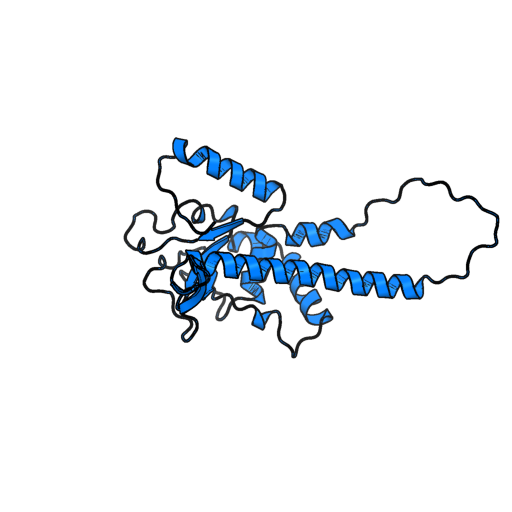? 7.891 -4.108 1.406 1.00 95.69 83 VAL A O 1
ATOM 642 N N . ILE A 1 84 ? 7.520 -5.142 3.375 1.00 95.19 84 ILE A N 1
ATOM 643 C CA . ILE A 1 84 ? 8.539 -6.172 3.192 1.00 95.19 84 ILE A CA 1
ATOM 644 C C . ILE A 1 84 ? 8.369 -6.842 1.824 1.00 95.19 84 ILE A C 1
ATOM 646 O O . ILE A 1 84 ? 7.279 -7.277 1.456 1.00 95.19 84 ILE A O 1
ATOM 650 N N . GLY A 1 85 ? 9.444 -6.873 1.044 1.00 95.44 85 GLY A N 1
ATOM 651 C CA . GLY A 1 85 ? 9.398 -7.365 -0.332 1.00 95.44 85 GLY A CA 1
ATOM 652 C C . GLY A 1 85 ? 10.631 -8.129 -0.762 1.00 95.44 85 GLY A C 1
ATOM 653 O O . GLY A 1 85 ? 10.740 -8.464 -1.936 1.00 95.44 85 GLY A O 1
ATOM 654 N N . GLU A 1 86 ? 11.556 -8.425 0.151 1.00 95.25 86 GLU A N 1
ATOM 655 C CA . GLU A 1 86 ? 12.722 -9.270 -0.110 1.00 95.25 86 GLU A CA 1
ATOM 656 C C . GLU A 1 86 ? 12.677 -10.540 0.735 1.00 95.25 86 GLU A C 1
ATOM 658 O O . GLU A 1 86 ? 12.269 -10.518 1.893 1.00 95.25 86 GLU A O 1
ATOM 663 N N . GLY A 1 87 ? 13.096 -11.661 0.142 1.00 93.44 87 GLY A N 1
ATOM 664 C CA . GLY A 1 87 ? 13.140 -12.950 0.834 1.00 93.44 87 GLY A CA 1
ATOM 665 C C . GLY A 1 87 ? 11.762 -13.553 1.117 1.00 93.44 87 GLY A C 1
ATOM 666 O O . GLY A 1 87 ? 11.673 -14.481 1.924 1.00 93.44 87 GLY A O 1
ATOM 667 N N . ILE A 1 88 ? 10.712 -13.065 0.450 1.00 93.06 88 ILE A N 1
ATOM 668 C CA . ILE A 1 88 ? 9.328 -13.498 0.658 1.00 93.06 88 ILE A CA 1
ATOM 669 C C . ILE A 1 88 ? 9.175 -14.929 0.168 1.00 93.06 88 ILE A C 1
ATOM 671 O O . ILE A 1 88 ? 9.353 -15.202 -1.018 1.00 93.06 88 ILE A O 1
ATOM 675 N N . LEU A 1 89 ? 8.864 -15.835 1.088 1.00 94.12 89 LEU A N 1
ATOM 676 C CA . LEU A 1 89 ? 8.554 -17.220 0.775 1.00 94.12 89 LEU A CA 1
ATOM 677 C C . LEU A 1 89 ? 7.127 -17.291 0.222 1.00 94.12 89 LEU A C 1
ATOM 679 O O . LEU A 1 89 ? 6.200 -16.804 0.863 1.00 94.12 89 LEU A O 1
ATOM 683 N N . GLY A 1 90 ? 6.949 -17.877 -0.957 1.00 89.94 90 GLY A N 1
ATOM 684 C CA . GLY A 1 90 ? 5.638 -17.984 -1.588 1.00 89.94 90 GLY A CA 1
ATOM 685 C C . GLY A 1 90 ? 5.498 -19.235 -2.439 1.00 89.94 90 GLY A C 1
ATOM 686 O O . GLY A 1 90 ? 6.493 -19.865 -2.813 1.00 89.94 90 GLY A O 1
ATOM 687 N N . ALA A 1 91 ? 4.244 -19.573 -2.737 1.00 92.69 91 ALA A N 1
ATOM 688 C CA . ALA A 1 91 ? 3.905 -20.643 -3.662 1.00 92.69 91 ALA A CA 1
ATOM 689 C C . ALA A 1 91 ? 4.447 -20.341 -5.068 1.00 92.69 91 ALA A C 1
ATOM 691 O O . ALA A 1 91 ? 4.489 -19.189 -5.513 1.00 92.69 91 ALA A O 1
ATOM 692 N N . TRP A 1 92 ? 4.859 -21.393 -5.760 1.00 92.56 92 TRP A N 1
ATOM 693 C CA . TRP A 1 92 ? 5.354 -21.359 -7.126 1.00 92.56 92 TRP A CA 1
ATOM 694 C C . TRP A 1 92 ? 4.746 -22.507 -7.931 1.00 92.56 92 TRP A C 1
ATOM 696 O O . TRP A 1 92 ? 4.012 -23.337 -7.393 1.00 92.56 92 TRP A O 1
ATOM 706 N N . LEU A 1 93 ? 5.034 -22.531 -9.232 1.00 91.12 93 LEU A N 1
ATOM 707 C CA . LEU A 1 93 ? 4.619 -23.619 -10.114 1.00 91.12 93 LEU A CA 1
ATOM 708 C C . LEU A 1 93 ? 5.082 -24.978 -9.565 1.00 91.12 93 LEU A C 1
ATOM 710 O O . LEU A 1 93 ? 6.050 -25.054 -8.806 1.00 91.12 93 LEU A O 1
ATOM 714 N N . ASP A 1 94 ? 4.365 -26.033 -9.948 1.00 91.88 94 ASP A N 1
ATOM 715 C CA . ASP A 1 94 ? 4.671 -27.424 -9.591 1.00 91.88 94 ASP A CA 1
ATOM 716 C C . ASP A 1 94 ? 4.711 -27.688 -8.074 1.00 91.88 94 ASP A C 1
ATOM 718 O O . ASP A 1 94 ? 5.533 -28.456 -7.579 1.00 91.88 94 ASP A O 1
ATOM 722 N N . ASN A 1 95 ? 3.814 -27.033 -7.322 1.00 81.19 95 ASN A N 1
ATOM 723 C CA . ASN A 1 95 ? 3.726 -27.096 -5.854 1.00 81.19 95 ASN A CA 1
ATOM 724 C C . ASN A 1 95 ? 5.033 -26.725 -5.134 1.00 81.19 95 ASN A C 1
ATOM 726 O O . ASN A 1 95 ? 5.238 -27.080 -3.971 1.00 81.19 95 ASN A O 1
ATOM 730 N N . ALA A 1 96 ? 5.926 -26.003 -5.809 1.00 91.25 96 ALA A N 1
ATOM 731 C CA . ALA A 1 96 ? 7.169 -25.569 -5.212 1.00 91.25 96 ALA A CA 1
ATOM 732 C C . ALA A 1 96 ? 6.944 -24.363 -4.295 1.00 91.25 96 ALA A C 1
ATOM 734 O O . ALA A 1 96 ? 5.992 -23.589 -4.424 1.00 91.25 96 ALA A O 1
ATOM 735 N N . VAL A 1 97 ? 7.888 -24.172 -3.380 1.00 93.12 97 VAL A N 1
ATOM 736 C CA . VAL A 1 97 ? 7.973 -22.979 -2.548 1.00 93.12 97 VAL A CA 1
ATOM 737 C C . VAL A 1 97 ? 9.305 -22.312 -2.839 1.00 93.12 97 VAL A C 1
ATOM 739 O O . VAL A 1 97 ? 10.356 -22.948 -2.812 1.00 93.12 97 VAL A O 1
ATOM 742 N N . THR A 1 98 ? 9.273 -21.018 -3.128 1.00 94.31 98 THR A N 1
ATOM 743 C CA . THR A 1 98 ? 10.472 -20.257 -3.488 1.00 94.31 98 THR A CA 1
ATOM 744 C C . THR A 1 98 ? 10.479 -18.920 -2.779 1.00 94.31 98 THR A C 1
ATOM 746 O O . THR A 1 98 ? 9.436 -18.313 -2.536 1.00 94.31 98 THR A O 1
ATOM 749 N N . ARG A 1 99 ? 11.681 -18.418 -2.490 1.00 94.50 99 ARG A N 1
ATOM 750 C CA . ARG A 1 99 ? 11.846 -17.028 -2.071 1.00 94.50 99 ARG A CA 1
ATOM 751 C C . ARG A 1 99 ? 11.869 -16.124 -3.295 1.00 94.50 99 ARG A C 1
ATOM 753 O O . ARG A 1 99 ? 12.569 -16.411 -4.267 1.00 94.50 99 ARG A O 1
ATOM 760 N N . LYS A 1 100 ? 11.102 -15.041 -3.256 1.00 94.38 100 LYS A N 1
ATOM 761 C CA . LYS A 1 100 ? 11.080 -13.997 -4.283 1.00 94.38 100 LYS A CA 1
ATOM 762 C C . LYS A 1 100 ? 11.386 -12.642 -3.666 1.00 94.38 100 LYS A C 1
ATOM 764 O O . LYS A 1 100 ? 11.397 -12.466 -2.446 1.00 94.38 100 LYS A O 1
ATOM 769 N N . LYS A 1 101 ? 11.685 -11.691 -4.545 1.00 95.19 101 LYS A N 1
ATOM 770 C CA . LYS A 1 101 ? 11.856 -10.292 -4.187 1.00 95.19 101 LYS A CA 1
ATOM 771 C C . LYS A 1 101 ? 11.226 -9.382 -5.230 1.00 95.19 101 LYS A C 1
ATOM 773 O O . LYS A 1 101 ? 11.224 -9.722 -6.413 1.00 95.19 101 LYS A O 1
ATOM 778 N N . GLY A 1 102 ? 10.732 -8.231 -4.799 1.00 95.94 102 GLY A N 1
ATOM 779 C CA . GLY A 1 102 ? 10.172 -7.212 -5.677 1.00 95.94 102 GLY A CA 1
ATOM 780 C C . GLY A 1 102 ? 9.051 -6.425 -5.015 1.00 95.94 102 GLY A C 1
ATOM 781 O O . GLY A 1 102 ? 8.368 -6.928 -4.126 1.00 95.94 102 GLY A O 1
ATOM 782 N N . THR A 1 103 ? 8.774 -5.231 -5.537 1.00 97.44 103 THR A N 1
ATOM 783 C CA . THR A 1 103 ? 7.549 -4.479 -5.197 1.00 97.44 103 THR A CA 1
ATOM 784 C C . THR A 1 103 ? 6.280 -5.270 -5.545 1.00 97.44 103 THR A C 1
ATOM 786 O O . THR A 1 103 ? 5.252 -5.158 -4.874 1.00 97.44 103 THR A O 1
ATOM 789 N N . SER A 1 104 ? 6.378 -6.168 -6.530 1.00 96.56 104 SER A N 1
ATOM 790 C CA . SER A 1 104 ? 5.370 -7.177 -6.866 1.00 96.56 104 SER A CA 1
ATOM 791 C C . SER A 1 104 ? 5.057 -8.152 -5.723 1.00 96.56 104 SER A C 1
ATOM 793 O O . SER A 1 104 ? 3.924 -8.626 -5.652 1.00 96.56 104 SER A O 1
ATOM 795 N N . CYS A 1 105 ? 6.020 -8.430 -4.835 1.00 96.75 105 CYS A N 1
ATOM 796 C CA . CYS A 1 105 ? 5.848 -9.268 -3.642 1.00 96.75 105 CYS A CA 1
ATOM 797 C C . CYS A 1 105 ? 5.280 -8.460 -2.465 1.00 96.75 105 CYS A C 1
ATOM 799 O O . CYS A 1 105 ? 4.411 -8.956 -1.757 1.00 96.75 105 CYS A O 1
ATOM 801 N N . SER A 1 106 ? 5.707 -7.204 -2.294 1.00 96.88 106 SER A N 1
ATOM 802 C CA . SER A 1 106 ? 5.177 -6.293 -1.265 1.00 96.88 106 SER A CA 1
ATOM 803 C C . SER A 1 106 ? 3.691 -5.973 -1.459 1.00 96.88 106 SER A C 1
ATOM 805 O O . SER A 1 106 ? 2.929 -5.892 -0.500 1.00 96.88 106 SER A O 1
ATOM 807 N N . THR A 1 107 ? 3.261 -5.795 -2.711 1.00 98.25 107 THR A N 1
ATOM 808 C CA . THR A 1 107 ? 1.896 -5.366 -3.066 1.00 98.25 107 THR A CA 1
ATOM 809 C C . THR A 1 107 ? 0.783 -6.277 -2.523 1.00 98.25 107 THR A C 1
ATOM 811 O O . THR A 1 107 ? -0.129 -5.756 -1.880 1.00 98.25 107 THR A O 1
ATOM 814 N N . PRO A 1 108 ? 0.799 -7.609 -2.738 1.00 97.56 108 PRO A N 1
ATOM 815 C CA . PRO A 1 108 ? -0.229 -8.488 -2.182 1.00 97.56 108 PRO A CA 1
ATOM 816 C C . PRO A 1 108 ? -0.191 -8.547 -0.651 1.00 97.56 108 PRO A C 1
ATOM 818 O O . PRO A 1 108 ? -1.240 -8.703 -0.035 1.00 97.56 108 PRO A O 1
ATOM 821 N N . ILE A 1 109 ? 0.978 -8.366 -0.026 1.00 97.00 109 ILE A N 1
ATOM 822 C CA . ILE A 1 109 ? 1.085 -8.294 1.437 1.00 97.00 109 ILE A CA 1
ATOM 823 C C . ILE A 1 109 ? 0.364 -7.038 1.948 1.00 97.00 109 ILE A C 1
ATOM 825 O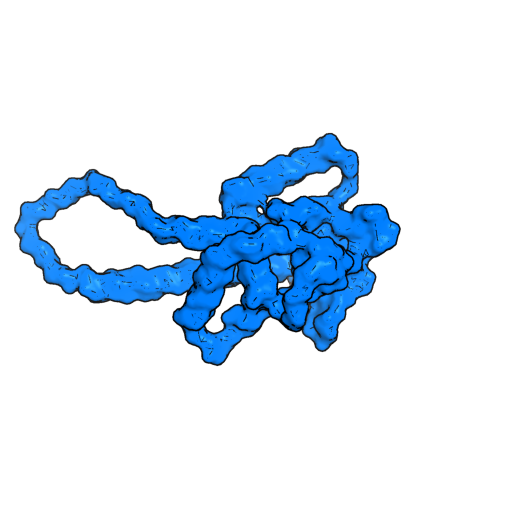 O . ILE A 1 109 ? -0.444 -7.138 2.867 1.00 97.00 109 ILE A O 1
ATOM 829 N N . ALA A 1 110 ? 0.582 -5.877 1.319 1.00 97.62 110 ALA A N 1
ATOM 830 C CA . ALA A 1 110 ? -0.134 -4.641 1.648 1.00 97.62 110 ALA A CA 1
ATOM 831 C C . ALA A 1 110 ? -1.658 -4.799 1.494 1.00 97.62 110 ALA A C 1
ATOM 833 O O . ALA A 1 110 ? -2.416 -4.416 2.383 1.00 97.62 110 ALA A O 1
ATOM 834 N N . ALA A 1 111 ? -2.110 -5.424 0.402 1.00 98.06 111 ALA A N 1
ATOM 835 C CA . ALA A 1 111 ? -3.528 -5.711 0.196 1.00 98.06 111 ALA A CA 1
ATOM 836 C C . ALA A 1 111 ? -4.097 -6.631 1.294 1.00 98.06 111 ALA A C 1
ATOM 838 O O . ALA A 1 111 ? -5.188 -6.380 1.803 1.00 98.06 111 ALA A O 1
ATOM 839 N N . GLY A 1 112 ? -3.341 -7.654 1.709 1.00 97.19 112 GLY A N 1
ATOM 840 C CA . GLY A 1 112 ? -3.707 -8.526 2.827 1.00 97.19 112 GLY A CA 1
ATOM 841 C C . GLY A 1 112 ? -3.809 -7.780 4.158 1.00 97.19 112 GLY A C 1
ATOM 842 O O . GLY A 1 112 ? -4.755 -7.996 4.908 1.00 97.19 112 GLY A O 1
ATOM 843 N N . MET A 1 113 ? -2.895 -6.844 4.435 1.00 96.44 113 MET A N 1
ATOM 844 C CA . MET A 1 113 ? -2.980 -5.997 5.630 1.00 96.44 113 MET A CA 1
ATOM 845 C C . MET A 1 113 ? -4.263 -5.156 5.641 1.00 96.44 113 MET A C 1
ATOM 847 O O . MET A 1 113 ? -4.952 -5.116 6.657 1.00 96.44 113 MET A O 1
ATOM 851 N N . ALA A 1 114 ? -4.621 -4.530 4.516 1.00 95.56 114 ALA A N 1
ATOM 852 C CA . ALA A 1 114 ? -5.867 -3.772 4.409 1.00 95.56 114 ALA A CA 1
ATOM 853 C C . ALA A 1 114 ? -7.107 -4.665 4.580 1.00 95.56 114 ALA A C 1
ATOM 855 O O . ALA A 1 114 ? -8.065 -4.264 5.237 1.00 95.56 114 ALA A O 1
ATOM 856 N N . ALA A 1 115 ? -7.079 -5.893 4.051 1.00 94.94 115 ALA A N 1
ATOM 857 C CA . ALA A 1 115 ? -8.149 -6.865 4.266 1.00 94.94 115 ALA A CA 1
ATOM 858 C C . ALA A 1 115 ? -8.319 -7.210 5.756 1.00 94.94 115 ALA A C 1
ATOM 860 O O . ALA A 1 115 ? -9.441 -7.194 6.250 1.00 94.94 115 ALA A O 1
ATOM 861 N N . ILE A 1 116 ? -7.219 -7.415 6.492 1.00 92.62 116 ILE A N 1
ATOM 862 C CA . ILE A 1 116 ? -7.260 -7.653 7.945 1.00 92.62 116 ILE A CA 1
ATOM 863 C C . ILE A 1 116 ? -7.875 -6.455 8.681 1.00 92.62 116 ILE A C 1
ATOM 865 O O . ILE A 1 116 ? -8.694 -6.652 9.572 1.00 92.62 116 ILE A O 1
ATOM 869 N N . VAL A 1 117 ? -7.533 -5.218 8.303 1.00 91.19 117 VAL A N 1
ATOM 870 C CA . VAL A 1 117 ? -8.143 -4.004 8.882 1.00 91.19 117 VAL A CA 1
ATOM 871 C C . VAL A 1 117 ? -9.653 -3.968 8.632 1.00 91.19 117 VAL A C 1
ATOM 873 O O . VAL A 1 117 ? -10.425 -3.705 9.557 1.00 91.19 117 VAL A O 1
ATOM 876 N N . LEU A 1 118 ? -10.092 -4.266 7.406 1.00 90.19 118 LEU A N 1
ATOM 877 C CA . LEU A 1 118 ? -11.515 -4.314 7.059 1.00 90.19 118 LEU A CA 1
ATOM 878 C C . LEU A 1 118 ? -12.258 -5.406 7.837 1.00 90.19 118 LEU A C 1
ATOM 880 O O . LEU A 1 118 ? -13.330 -5.147 8.384 1.00 90.19 118 LEU A O 1
ATOM 884 N N . ASP A 1 119 ? -11.696 -6.610 7.916 1.00 87.81 119 ASP A N 1
ATOM 885 C CA . ASP A 1 119 ? -12.308 -7.731 8.630 1.00 87.81 119 ASP A CA 1
ATOM 886 C C . ASP A 1 119 ? -12.356 -7.484 10.135 1.00 87.81 119 ASP A C 1
ATOM 888 O O . ASP A 1 119 ? -13.387 -7.720 10.764 1.00 87.81 119 ASP A O 1
ATOM 892 N N . TYR A 1 120 ? -11.293 -6.922 10.708 1.00 83.75 120 TYR A N 1
ATOM 893 C CA . TYR A 1 120 ? -11.276 -6.514 12.107 1.00 83.75 120 TYR A CA 1
ATOM 894 C C . TYR A 1 120 ? -12.378 -5.496 12.413 1.00 83.75 120 TYR A C 1
ATOM 896 O O . TYR A 1 120 ? -13.113 -5.649 13.386 1.00 83.75 120 TYR A O 1
ATOM 904 N N . SER A 1 121 ? -12.549 -4.504 11.539 1.00 81.12 121 SER A N 1
ATOM 905 C CA . SER A 1 121 ? -13.583 -3.478 11.695 1.00 81.12 121 SER A CA 1
ATOM 906 C C . SER A 1 121 ? -14.985 -4.078 11.661 1.00 81.12 121 SER A C 1
ATOM 908 O O . SER A 1 121 ? -15.824 -3.732 12.482 1.00 81.12 121 SER A O 1
ATOM 910 N N . ARG A 1 122 ? -15.230 -5.045 10.771 1.00 82.12 122 ARG A N 1
ATOM 911 C CA . ARG A 1 122 ? -16.503 -5.785 10.718 1.00 82.12 122 ARG A CA 1
ATOM 912 C C . ARG A 1 122 ? -16.749 -6.619 11.977 1.00 82.12 122 ARG A C 1
ATOM 914 O O . ARG A 1 122 ? -17.891 -6.728 12.411 1.00 82.12 122 ARG A O 1
ATOM 921 N N . LEU A 1 123 ? -15.703 -7.219 12.550 1.00 76.62 123 LEU A N 1
ATOM 922 C CA . LEU A 1 123 ? -15.812 -8.020 13.774 1.00 76.62 123 LEU A CA 1
ATOM 923 C C . LEU A 1 123 ? -16.137 -7.173 15.006 1.00 76.62 123 LEU A C 1
ATOM 925 O O . LEU A 1 123 ? -16.909 -7.630 15.842 1.00 76.62 123 LEU A O 1
ATOM 929 N N . LEU A 1 124 ? -15.573 -5.966 15.113 1.00 69.31 124 LEU A N 1
ATOM 930 C CA . LEU A 1 124 ? -15.906 -5.036 16.196 1.00 69.31 124 LEU A CA 1
ATOM 931 C C . LEU A 1 124 ? -17.401 -4.690 16.201 1.00 69.31 124 LEU A C 1
ATOM 933 O O . LEU A 1 124 ? -18.020 -4.709 17.258 1.00 69.31 124 LEU A O 1
ATOM 937 N N . ARG A 1 125 ? -17.999 -4.489 15.018 1.00 65.88 125 ARG A N 1
ATOM 938 C CA . ARG A 1 125 ? -19.440 -4.208 14.898 1.00 65.88 125 ARG A CA 1
ATOM 939 C C . ARG A 1 125 ? -20.305 -5.357 15.398 1.00 65.88 125 ARG A C 1
ATOM 941 O O . ARG A 1 125 ? -21.237 -5.127 16.152 1.00 65.88 125 ARG A O 1
ATOM 948 N N . ARG A 1 126 ? -19.962 -6.598 15.026 1.00 62.03 126 ARG A N 1
ATOM 949 C CA . ARG A 1 126 ? -20.728 -7.776 15.467 1.00 62.03 126 ARG A CA 1
ATOM 950 C C . ARG A 1 126 ? -20.798 -7.868 16.982 1.00 62.03 126 ARG A C 1
ATOM 952 O O . ARG A 1 126 ? -21.851 -8.178 17.506 1.00 62.03 126 ARG A O 1
ATOM 959 N N . THR A 1 127 ? -19.706 -7.572 17.688 1.00 57.84 127 THR A N 1
ATOM 960 C CA . THR A 1 127 ? -19.732 -7.622 19.153 1.00 57.84 127 THR A CA 1
ATOM 961 C C . THR A 1 127 ? -20.601 -6.538 19.781 1.00 57.84 127 THR A C 1
ATOM 963 O O . THR A 1 127 ? -21.162 -6.799 20.837 1.00 57.84 127 THR A O 1
ATOM 966 N N . ASP A 1 128 ? -20.746 -5.371 19.153 1.00 55.56 128 ASP A N 1
ATOM 967 C CA . ASP A 1 128 ? -21.625 -4.309 19.658 1.00 55.56 128 ASP A CA 1
ATOM 968 C C . ASP A 1 128 ? -23.106 -4.645 19.381 1.00 55.56 128 ASP A C 1
ATOM 970 O O . ASP A 1 128 ? -23.926 -4.569 20.297 1.00 55.56 128 ASP A O 1
ATOM 974 N N . ASP A 1 129 ? -23.425 -5.155 18.182 1.00 56.41 129 ASP A N 1
ATOM 975 C CA . ASP A 1 129 ? -24.770 -5.638 17.814 1.00 56.41 129 ASP A CA 1
ATOM 976 C C . ASP A 1 129 ? -25.196 -6.869 18.653 1.00 56.41 129 ASP A C 1
ATOM 978 O O . ASP A 1 129 ? -26.353 -7.005 19.06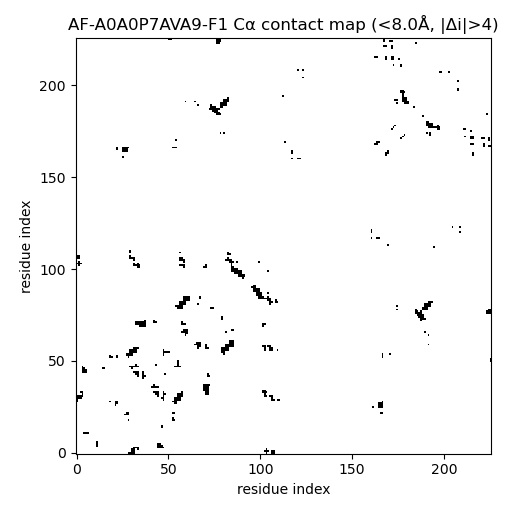1 1.00 56.41 129 ASP A O 1
ATOM 982 N N . ASP A 1 130 ? -24.258 -7.775 18.953 1.00 52.78 130 ASP A N 1
ATOM 983 C CA . ASP A 1 130 ? -24.487 -8.956 19.797 1.00 52.78 130 ASP A CA 1
ATOM 984 C C . ASP A 1 130 ? -24.687 -8.566 21.275 1.00 52.78 130 ASP A C 1
ATOM 986 O O . ASP A 1 130 ? -25.424 -9.232 21.999 1.00 52.78 130 ASP A O 1
ATOM 990 N N . ILE A 1 131 ? -24.067 -7.479 21.748 1.00 50.47 131 ILE A N 1
ATOM 991 C CA . ILE A 1 131 ? -24.294 -6.973 23.108 1.00 50.47 131 ILE A CA 1
ATOM 992 C C . ILE A 1 131 ? -25.646 -6.251 23.180 1.00 50.47 131 ILE A C 1
ATOM 994 O O . ILE A 1 131 ? -26.417 -6.538 24.095 1.00 50.47 131 ILE A O 1
ATOM 998 N N . GLU A 1 132 ? -25.998 -5.390 22.220 1.00 48.81 132 GLU A N 1
ATOM 999 C CA . GLU A 1 132 ? -27.317 -4.734 22.211 1.00 48.81 132 GLU A CA 1
ATOM 1000 C C . GLU A 1 132 ? -28.477 -5.726 22.024 1.00 48.81 132 GLU A C 1
ATOM 1002 O O . GLU A 1 132 ? -29.492 -5.623 22.716 1.00 48.81 132 GLU A O 1
ATOM 1007 N N . SER A 1 133 ? -28.324 -6.750 21.179 1.00 49.47 133 SER A N 1
ATOM 1008 C CA . SER A 1 133 ? -29.360 -7.780 20.990 1.00 49.47 133 SER A CA 1
ATOM 1009 C C . SER A 1 133 ? -29.582 -8.670 22.222 1.00 49.47 133 SER A C 1
ATOM 1011 O O . SER A 1 133 ? -30.684 -9.189 22.409 1.00 49.47 133 SER A O 1
ATOM 1013 N N . VAL A 1 134 ? -28.595 -8.796 23.118 1.00 46.31 134 VAL A N 1
ATOM 1014 C CA . VAL A 1 134 ? -28.762 -9.493 24.406 1.00 46.31 134 VAL A CA 1
ATOM 1015 C C . VAL A 1 134 ? -29.545 -8.636 25.413 1.00 46.31 134 VAL A C 1
ATOM 1017 O O . VAL A 1 134 ? -30.357 -9.180 26.166 1.00 46.31 134 VAL A O 1
ATOM 1020 N N . TRP A 1 135 ? -29.398 -7.305 25.393 1.00 43.78 135 TRP A N 1
ATOM 1021 C CA . TRP A 1 135 ? -30.116 -6.398 26.306 1.00 43.78 135 TRP A CA 1
ATOM 1022 C C . TRP A 1 135 ? -31.518 -5.986 25.821 1.00 43.78 135 TRP A C 1
ATOM 1024 O O . TRP A 1 135 ? -32.356 -5.631 26.650 1.00 43.78 135 TRP A O 1
ATOM 1034 N N . ILE A 1 136 ? -31.836 -6.127 24.527 1.00 43.19 136 ILE A N 1
ATOM 1035 C CA . ILE A 1 136 ? -33.198 -5.949 23.970 1.00 43.19 136 ILE A CA 1
ATOM 1036 C C . ILE A 1 136 ? -33.959 -7.293 23.943 1.00 43.19 136 ILE A C 1
ATOM 1038 O O . ILE A 1 136 ? -34.814 -7.565 23.105 1.00 43.19 136 ILE A O 1
ATOM 1042 N N . SER A 1 137 ? -33.716 -8.151 24.934 1.00 42.00 137 SER A N 1
ATOM 1043 C CA . SER A 1 137 ? -34.640 -9.232 25.289 1.00 42.00 137 SER A CA 1
ATOM 1044 C C . SER A 1 137 ? -35.766 -8.679 26.176 1.00 42.00 137 SER A C 1
ATOM 1046 O O . SER A 1 137 ? -35.915 -9.083 27.329 1.00 42.00 137 SER A O 1
ATOM 1048 N N . GLN A 1 138 ? -36.549 -7.714 25.679 1.00 44.44 138 GLN A N 1
ATOM 1049 C CA . GLN A 1 138 ? -37.826 -7.384 26.323 1.00 44.44 138 GLN A CA 1
ATOM 1050 C C . GLN A 1 138 ? -38.801 -8.568 26.176 1.00 44.44 138 GLN A C 1
ATOM 1052 O O . GLN A 1 138 ? -38.731 -9.307 25.188 1.00 44.44 138 GLN A O 1
ATOM 1057 N N . PRO A 1 139 ? -39.690 -8.804 27.161 1.00 42.12 139 PRO A N 1
ATOM 1058 C CA . PRO A 1 139 ? -40.555 -9.975 27.172 1.00 42.12 139 PRO A CA 1
ATOM 1059 C C . PRO A 1 139 ? -41.441 -10.024 25.923 1.00 42.12 139 PRO A C 1
ATOM 1061 O O . PRO A 1 139 ? -42.009 -9.020 25.497 1.00 42.12 139 PRO A O 1
ATOM 1064 N N . ARG A 1 140 ? -41.538 -11.229 25.349 1.00 41.06 140 ARG A N 1
ATOM 1065 C CA . ARG A 1 140 ? -42.310 -11.565 24.147 1.00 41.06 140 ARG A CA 1
ATOM 1066 C C . ARG A 1 140 ? -43.702 -10.897 24.192 1.00 41.06 140 ARG A C 1
ATOM 1068 O O . ARG A 1 140 ? -44.401 -11.081 25.193 1.00 41.06 140 ARG A O 1
ATOM 1075 N N . PRO A 1 141 ? -44.135 -10.169 23.143 1.00 42.91 141 PRO A N 1
ATOM 1076 C CA . PRO A 1 141 ? -45.478 -9.605 23.117 1.00 42.91 141 PRO A CA 1
ATOM 1077 C C . PRO A 1 141 ? -46.517 -10.738 23.162 1.00 42.91 141 PRO A C 1
ATOM 1079 O O . PRO A 1 141 ? -46.260 -11.829 22.634 1.00 42.91 141 PRO A O 1
ATOM 1082 N N . PRO A 1 142 ? -47.673 -10.526 23.817 1.00 46.84 142 PRO A N 1
ATOM 1083 C CA . PRO A 1 142 ? -48.721 -11.532 23.888 1.00 46.84 142 PRO A CA 1
ATOM 1084 C C . PRO A 1 142 ? -49.174 -11.921 22.478 1.00 46.84 142 PRO A C 1
ATOM 1086 O O . PRO A 1 142 ? -49.258 -11.086 21.579 1.00 46.84 142 PRO A O 1
ATOM 1089 N N . ALA A 1 143 ? -49.430 -13.215 22.289 1.00 41.84 143 ALA A N 1
ATOM 1090 C CA . ALA A 1 143 ? -49.816 -13.786 21.007 1.00 41.84 143 ALA A CA 1
ATOM 1091 C C . ALA A 1 143 ? -51.073 -13.083 20.462 1.00 41.84 143 ALA A C 1
ATOM 1093 O O . ALA A 1 143 ? -52.155 -13.259 21.020 1.00 41.84 143 ALA A O 1
ATOM 1094 N N . GLY A 1 144 ? -50.927 -12.286 19.394 1.00 47.62 144 GLY A N 1
ATOM 1095 C CA . GLY A 1 144 ? -52.088 -11.684 18.731 1.00 47.62 144 GLY A CA 1
ATOM 1096 C C . GLY A 1 144 ? -51.907 -10.447 17.847 1.00 47.62 144 GLY A C 1
ATOM 1097 O O . GLY A 1 144 ? -52.900 -10.048 17.252 1.00 47.62 144 GLY A O 1
ATOM 1098 N N . SER A 1 145 ? -50.730 -9.826 17.705 1.00 45.94 145 SER A N 1
ATOM 1099 C CA . SER A 1 145 ? -50.580 -8.663 16.805 1.00 45.94 145 SER A CA 1
ATOM 1100 C C . SER A 1 145 ? -49.673 -8.963 15.610 1.00 45.94 145 SER A C 1
ATOM 1102 O O . SER A 1 145 ? -48.463 -9.129 15.771 1.00 45.94 145 SER A O 1
ATOM 1104 N N . GLU A 1 146 ? -50.261 -9.008 14.415 1.00 46.44 146 GLU A N 1
ATOM 1105 C CA . GLU A 1 146 ? -49.547 -8.985 13.137 1.00 46.44 146 GLU A CA 1
ATOM 1106 C C . GLU A 1 146 ? -48.858 -7.623 12.961 1.00 46.44 146 GLU A C 1
ATOM 1108 O O . GLU A 1 146 ? -49.518 -6.590 12.865 1.00 46.44 146 GLU A O 1
ATOM 1113 N N . ALA A 1 147 ? -47.524 -7.615 12.934 1.00 41.38 147 ALA A N 1
ATOM 1114 C CA . ALA A 1 147 ? -46.747 -6.450 12.532 1.00 41.38 147 ALA A CA 1
ATOM 1115 C C . ALA A 1 147 ? -46.472 -6.542 11.024 1.00 41.38 147 ALA A C 1
ATOM 1117 O O . ALA A 1 147 ? -45.841 -7.486 10.546 1.00 41.38 147 ALA A O 1
ATOM 1118 N N . THR A 1 148 ? -46.977 -5.568 10.275 1.00 43.22 148 THR A N 1
ATOM 1119 C CA . THR A 1 148 ? -46.735 -5.386 8.842 1.00 43.22 148 THR A CA 1
ATOM 1120 C C . THR A 1 148 ? -45.248 -5.166 8.555 1.00 43.22 148 THR A C 1
ATOM 1122 O O . THR A 1 148 ? -44.631 -4.287 9.153 1.00 43.22 148 THR A O 1
ATOM 1125 N N . LEU A 1 149 ? -44.694 -5.933 7.605 1.00 39.06 149 LEU A N 1
ATOM 1126 C CA . LEU A 1 149 ? -43.394 -5.667 6.980 1.00 39.06 149 LEU A CA 1
ATOM 1127 C C . LEU A 1 149 ? -43.475 -4.333 6.220 1.00 39.06 149 LEU A C 1
ATOM 1129 O O . LEU A 1 149 ? -43.987 -4.282 5.103 1.00 39.06 149 LEU A O 1
ATOM 1133 N N . GLY A 1 150 ? -42.979 -3.263 6.824 1.00 36.75 150 GLY A N 1
ATOM 1134 C CA . GLY A 1 150 ? -42.798 -1.970 6.181 1.00 36.75 150 GLY A CA 1
ATOM 1135 C C . GLY A 1 150 ? -41.592 -1.277 6.795 1.00 36.75 150 GLY A C 1
ATOM 1136 O O . GLY A 1 150 ? -41.572 -1.045 7.998 1.00 36.75 150 GLY A O 1
ATOM 1137 N N . ASP A 1 151 ? -40.603 -0.999 5.950 1.00 35.91 151 ASP A N 1
ATOM 1138 C CA . ASP A 1 151 ? -39.511 -0.047 6.158 1.00 35.91 151 ASP A CA 1
ATOM 1139 C C . ASP A 1 151 ? -38.573 -0.311 7.346 1.00 35.91 151 ASP A C 1
ATOM 1141 O O . ASP A 1 151 ? -38.510 0.440 8.319 1.00 35.91 151 ASP A O 1
ATOM 1145 N N . VAL A 1 152 ? -37.733 -1.343 7.212 1.00 42.25 152 VAL A N 1
ATOM 1146 C CA . VAL A 1 152 ? -36.448 -1.355 7.926 1.00 42.25 152 VAL A CA 1
ATOM 1147 C C . VAL A 1 152 ? -35.509 -0.442 7.140 1.00 42.25 152 VAL A C 1
ATOM 1149 O O . VAL A 1 152 ? -35.004 -0.828 6.086 1.00 42.25 152 VAL A O 1
ATOM 1152 N N . ALA A 1 153 ? -35.329 0.793 7.610 1.00 40.78 153 ALA A N 1
ATOM 1153 C CA . ALA A 1 153 ? -34.288 1.682 7.107 1.00 40.78 153 ALA A CA 1
ATOM 1154 C C . ALA A 1 153 ? -32.935 0.950 7.154 1.00 40.78 153 ALA A C 1
ATOM 1156 O O . ALA A 1 153 ? -32.604 0.343 8.177 1.00 40.78 153 ALA A O 1
ATOM 1157 N N . GLU A 1 154 ? -32.169 0.974 6.055 1.00 40.56 154 GLU A N 1
ATOM 1158 C CA . GLU A 1 154 ? -30.798 0.461 6.084 1.00 40.56 154 GLU A CA 1
ATOM 1159 C C . GLU A 1 154 ? -30.035 1.177 7.208 1.00 40.56 154 GLU A C 1
ATOM 1161 O O . GLU A 1 154 ? -30.074 2.411 7.264 1.00 40.56 154 GLU A O 1
ATOM 1166 N N . PRO A 1 155 ? -29.381 0.448 8.128 1.00 40.84 155 PRO A N 1
ATOM 1167 C CA . PRO A 1 155 ? -28.794 1.092 9.286 1.00 40.84 155 PRO A CA 1
ATOM 1168 C C . PRO A 1 155 ? -27.630 1.998 8.860 1.00 40.84 155 PRO A C 1
ATOM 1170 O O . PRO A 1 155 ? -26.899 1.698 7.910 1.00 40.84 155 PRO A O 1
ATOM 1173 N N . GLU A 1 156 ? -27.378 3.047 9.650 1.00 43.72 156 GLU A N 1
ATOM 1174 C CA . GLU A 1 156 ? -26.165 3.894 9.617 1.00 43.72 156 GLU A CA 1
ATOM 1175 C C . GLU A 1 156 ? -24.846 3.075 9.618 1.00 43.72 156 GLU A C 1
ATOM 1177 O O . GLU A 1 156 ? -23.761 3.580 9.328 1.00 43.72 156 GLU A O 1
ATOM 1182 N N . SER A 1 157 ? -24.938 1.764 9.869 1.00 47.56 157 SER A N 1
ATOM 1183 C CA . SER A 1 157 ? -23.875 0.762 9.836 1.00 47.56 157 SER A CA 1
ATOM 1184 C C . SER A 1 157 ? -23.181 0.573 8.482 1.00 47.56 157 SER A C 1
ATOM 1186 O O . SER A 1 157 ? -22.057 0.053 8.433 1.00 47.56 157 SER A O 1
ATOM 1188 N N . SER A 1 158 ? -23.793 1.014 7.381 1.00 54.22 158 SER A N 1
ATOM 1189 C CA . SER A 1 158 ? -23.135 1.018 6.072 1.00 54.22 158 SER A CA 1
ATOM 1190 C C . SER A 1 158 ? -22.058 2.107 5.981 1.00 54.22 158 SER A C 1
ATOM 1192 O O . SER A 1 158 ? -21.019 1.893 5.354 1.00 54.22 158 SER A O 1
ATOM 1194 N N . GLU A 1 159 ? -22.229 3.244 6.657 1.00 59.66 159 GLU A N 1
ATOM 1195 C CA . GLU A 1 159 ? -21.470 4.455 6.354 1.00 59.66 159 GLU A CA 1
ATOM 1196 C C . GLU A 1 159 ? -20.006 4.387 6.820 1.00 59.66 159 GLU A C 1
ATOM 1198 O O . GLU A 1 159 ? -19.109 4.720 6.052 1.00 59.66 159 GLU A O 1
ATOM 1203 N N . GLU A 1 160 ? -19.709 3.860 8.011 1.00 59.28 160 GLU A N 1
ATOM 1204 C CA . GLU A 1 160 ? -18.323 3.775 8.520 1.00 59.28 160 GLU A CA 1
ATOM 1205 C C . GLU A 1 160 ? -17.484 2.675 7.842 1.00 59.28 160 GLU A C 1
ATOM 1207 O O . GLU A 1 160 ? -16.287 2.843 7.602 1.00 59.28 160 GLU A O 1
ATOM 1212 N N . VAL A 1 161 ? -18.092 1.538 7.475 1.00 59.59 161 VAL A N 1
ATOM 1213 C CA . VAL A 1 161 ? -17.397 0.506 6.678 1.00 59.59 161 VAL A CA 1
ATOM 1214 C C . VAL A 1 161 ? -17.192 1.009 5.249 1.00 59.59 161 VAL A C 1
ATOM 1216 O O . VAL A 1 161 ? -16.128 0.778 4.673 1.00 59.59 161 VAL A O 1
ATOM 1219 N N . ASN A 1 162 ? -18.154 1.760 4.704 1.00 65.31 162 ASN A N 1
ATOM 1220 C CA . ASN A 1 162 ? -17.984 2.481 3.444 1.00 65.31 162 ASN A CA 1
ATOM 1221 C C . ASN A 1 162 ? -16.877 3.547 3.543 1.00 65.31 162 ASN A C 1
ATOM 1223 O O . ASN A 1 162 ? -16.158 3.758 2.566 1.00 65.31 162 ASN A O 1
ATOM 1227 N N . GLN A 1 163 ? -16.684 4.169 4.714 1.00 74.12 163 GLN A N 1
ATOM 1228 C CA . GLN A 1 163 ? -15.563 5.079 4.968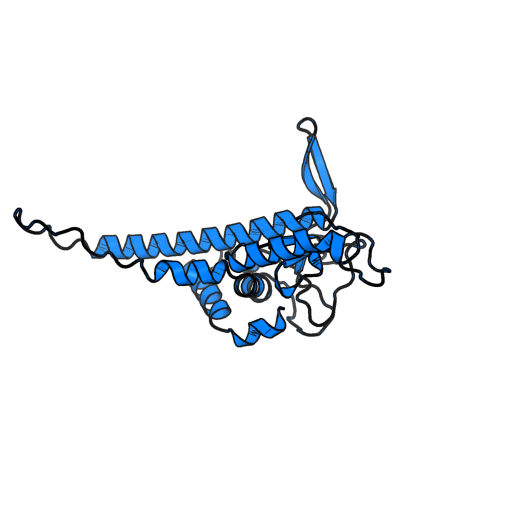 1.00 74.12 163 GLN A CA 1
ATOM 1229 C C . GLN A 1 163 ? -14.225 4.335 4.985 1.00 74.12 163 GLN A C 1
ATOM 1231 O O . GLN A 1 163 ? -13.282 4.819 4.382 1.00 74.12 163 GLN A O 1
ATOM 1236 N N . LEU A 1 164 ? -14.112 3.141 5.576 1.00 78.94 164 LEU A N 1
ATOM 1237 C CA . LEU A 1 164 ? -12.863 2.354 5.535 1.00 78.94 164 LEU A CA 1
ATOM 1238 C C . LEU A 1 164 ? -12.524 1.792 4.149 1.00 78.94 164 LEU A C 1
ATOM 1240 O O . LEU A 1 164 ? -11.364 1.507 3.850 1.00 78.94 164 LEU A O 1
ATOM 1244 N N . GLN A 1 165 ? -13.537 1.606 3.309 1.00 83.06 165 GLN A N 1
ATOM 1245 C CA . GLN A 1 165 ? -13.371 1.263 1.900 1.00 83.06 165 GLN A CA 1
ATOM 1246 C C . GLN A 1 165 ? -13.004 2.478 1.033 1.00 83.06 165 GLN A C 1
ATOM 1248 O O . GLN A 1 165 ? -12.696 2.327 -0.153 1.00 83.06 165 GLN A O 1
ATOM 1253 N N . ASP A 1 166 ? -12.994 3.677 1.616 1.00 89.12 166 ASP A N 1
ATOM 1254 C CA . ASP A 1 166 ? -12.416 4.851 0.993 1.00 89.12 166 ASP A CA 1
ATOM 1255 C C . ASP A 1 166 ? -10.889 4.737 0.946 1.00 89.12 166 ASP A C 1
ATOM 1257 O O . ASP A 1 166 ? -10.217 4.437 1.939 1.00 89.12 166 ASP A O 1
ATOM 1261 N N . THR A 1 167 ? -10.330 4.992 -0.236 1.00 90.56 167 THR A N 1
ATOM 1262 C CA . THR A 1 167 ? -8.885 4.890 -0.453 1.00 90.56 167 THR A CA 1
ATOM 1263 C C . THR A 1 167 ? -8.120 5.836 0.466 1.00 90.56 167 THR A C 1
ATOM 1265 O O . THR A 1 167 ? -7.102 5.433 1.023 1.00 90.56 167 THR A O 1
ATOM 1268 N N . GLN A 1 168 ? -8.604 7.061 0.676 1.00 89.44 168 GLN A N 1
ATOM 1269 C CA . GLN A 1 168 ? -7.901 8.030 1.510 1.00 89.44 168 GLN A CA 1
ATOM 1270 C C . GLN A 1 168 ? -7.986 7.644 2.983 1.00 89.44 168 GLN A C 1
ATOM 1272 O O . GLN A 1 168 ? -6.955 7.597 3.648 1.00 89.44 168 GLN A O 1
ATOM 1277 N N . ALA A 1 169 ? -9.159 7.243 3.474 1.00 89.38 169 ALA A N 1
ATOM 1278 C CA . ALA A 1 169 ? -9.301 6.779 4.853 1.00 89.38 169 ALA A CA 1
ATOM 1279 C C . ALA A 1 169 ? -8.373 5.590 5.170 1.00 89.38 169 ALA A C 1
ATOM 1281 O O . ALA A 1 169 ? -7.657 5.608 6.170 1.00 89.38 169 ALA A O 1
ATOM 1282 N N . MET A 1 170 ? -8.298 4.577 4.301 1.00 92.88 170 MET A N 1
ATOM 1283 C CA . MET A 1 170 ? -7.397 3.442 4.536 1.00 92.88 170 MET A CA 1
ATOM 1284 C C . MET A 1 170 ? -5.912 3.843 4.447 1.00 92.88 170 MET A C 1
ATOM 1286 O O . MET A 1 170 ? -5.086 3.328 5.206 1.00 92.88 170 MET A O 1
ATOM 1290 N N . LYS A 1 171 ? -5.545 4.798 3.581 1.00 92.81 171 LYS A N 1
ATOM 1291 C CA . LYS A 1 171 ? -4.179 5.349 3.560 1.00 92.81 171 LYS A CA 1
ATOM 1292 C C . LYS A 1 171 ? -3.818 6.033 4.876 1.00 92.81 171 LYS A C 1
ATOM 1294 O O . LYS A 1 171 ? -2.682 5.899 5.327 1.00 92.81 171 LYS A O 1
ATOM 1299 N N . GLN A 1 172 ? -4.771 6.711 5.511 1.00 90.25 172 GLN A N 1
ATOM 1300 C CA . GLN A 1 172 ? -4.582 7.319 6.828 1.00 90.25 172 GLN A CA 1
ATOM 1301 C C . GLN A 1 172 ? -4.311 6.258 7.894 1.00 90.25 172 GLN A C 1
ATOM 1303 O O . GLN A 1 172 ? -3.365 6.399 8.665 1.00 90.25 172 GLN A O 1
ATOM 1308 N N . ILE A 1 173 ? -5.063 5.152 7.894 1.00 91.38 173 ILE A N 1
ATOM 1309 C CA . ILE A 1 173 ? -4.800 4.021 8.799 1.00 91.38 173 ILE A CA 1
ATOM 1310 C C . ILE A 1 173 ? -3.382 3.478 8.590 1.00 91.38 173 ILE A C 1
ATOM 1312 O O . ILE A 1 173 ? -2.631 3.310 9.554 1.00 91.38 173 ILE A O 1
ATOM 1316 N N . PHE A 1 174 ? -2.979 3.269 7.335 1.00 92.88 174 PHE A N 1
ATOM 1317 C CA . PHE A 1 174 ? -1.628 2.816 7.003 1.00 92.88 174 PHE A CA 1
ATOM 1318 C C . PHE A 1 174 ? -0.561 3.779 7.531 1.00 92.88 174 PHE A C 1
ATOM 1320 O O . PHE A 1 174 ? 0.398 3.359 8.177 1.00 92.88 174 PHE A O 1
ATOM 1327 N N . PHE A 1 175 ? -0.733 5.074 7.288 1.00 90.31 175 PHE A N 1
ATOM 1328 C CA . PHE A 1 175 ? 0.264 6.082 7.622 1.00 90.31 175 PHE A CA 1
ATOM 1329 C C . PHE A 1 175 ? 0.342 6.378 9.126 1.00 90.31 175 PHE A C 1
ATOM 1331 O O . PHE A 1 175 ? 1.430 6.426 9.695 1.00 90.31 175 PHE A O 1
ATOM 1338 N N . TYR A 1 176 ? -0.796 6.547 9.798 1.00 88.56 176 TYR A N 1
ATOM 1339 C CA . TYR A 1 176 ? -0.837 6.983 11.193 1.00 88.56 176 TYR A CA 1
ATOM 1340 C C . TYR A 1 176 ? -0.854 5.842 12.202 1.00 88.56 176 TYR A C 1
ATOM 1342 O O . TYR A 1 176 ? -0.407 6.042 13.331 1.00 88.56 176 TYR A O 1
ATOM 1350 N N . LEU A 1 177 ? -1.347 4.659 11.838 1.00 89.50 177 LEU A N 1
ATOM 1351 C CA . LEU A 1 177 ? -1.468 3.550 12.789 1.00 89.50 177 LEU A CA 1
ATOM 1352 C C . LEU A 1 177 ? -0.525 2.386 12.484 1.00 89.50 177 LEU A C 1
ATOM 1354 O O . LEU A 1 177 ? -0.265 1.580 13.373 1.00 89.50 177 LEU A O 1
ATOM 1358 N N . MET A 1 178 ? 0.010 2.301 11.262 1.00 91.94 178 MET A N 1
ATOM 1359 C CA . MET A 1 178 ? 0.841 1.170 10.841 1.00 91.94 178 MET A CA 1
ATOM 1360 C C . MET A 1 178 ? 2.249 1.550 10.371 1.00 91.94 178 MET A C 1
ATOM 1362 O O . MET A 1 178 ? 3.058 0.648 10.173 1.00 91.94 178 MET A O 1
ATOM 1366 N N . ALA A 1 179 ? 2.589 2.828 10.190 1.00 89.81 179 ALA A N 1
ATOM 1367 C CA . ALA A 1 179 ? 3.932 3.216 9.756 1.00 89.81 179 ALA A CA 1
ATOM 1368 C C . ALA A 1 179 ? 4.918 3.360 10.932 1.00 89.81 179 ALA A C 1
ATOM 1370 O O . ALA A 1 179 ? 4.596 3.958 11.961 1.00 89.81 179 ALA A O 1
ATOM 1371 N N . ALA A 1 180 ? 6.143 2.853 10.756 1.00 82.00 180 ALA A N 1
ATOM 1372 C CA . ALA A 1 180 ? 7.261 3.070 11.678 1.00 82.00 180 ALA A CA 1
ATOM 1373 C C . ALA A 1 180 ? 7.886 4.469 11.515 1.00 82.00 180 ALA A C 1
ATOM 1375 O O . ALA A 1 180 ? 7.991 4.967 10.395 1.00 82.00 180 ALA A O 1
ATOM 1376 N N . GLY A 1 181 ? 8.424 5.031 12.604 1.00 67.69 181 GLY A N 1
ATOM 1377 C CA . GLY A 1 181 ? 9.318 6.197 12.568 1.00 67.69 181 GLY A CA 1
ATOM 1378 C C . GLY A 1 181 ? 8.634 7.570 12.595 1.00 67.69 181 GLY A C 1
ATOM 1379 O O . GLY A 1 181 ? 7.432 7.696 12.833 1.00 67.69 181 GLY A O 1
ATOM 1380 N N . THR A 1 182 ? 9.437 8.622 12.409 1.00 55.22 182 THR A N 1
ATOM 1381 C CA . THR A 1 182 ? 8.994 10.022 12.405 1.00 55.22 182 THR A CA 1
ATOM 1382 C C . THR A 1 182 ? 8.149 10.334 11.174 1.00 55.22 182 THR A C 1
ATOM 1384 O O . THR A 1 182 ? 8.545 10.098 10.036 1.00 55.22 182 THR A O 1
ATOM 1387 N N . ARG A 1 183 ? 6.969 10.906 11.417 1.00 62.38 183 ARG A N 1
ATOM 1388 C CA . ARG A 1 183 ? 5.982 11.268 10.396 1.00 62.38 183 ARG A CA 1
ATOM 1389 C C . ARG A 1 183 ? 6.294 12.667 9.878 1.00 62.38 183 ARG A C 1
ATOM 1391 O O . ARG A 1 183 ? 5.739 13.647 10.362 1.00 62.38 183 ARG A O 1
ATOM 1398 N N . SER A 1 184 ? 7.220 12.773 8.933 1.00 58.19 184 SER A N 1
ATOM 1399 C CA . SER A 1 184 ? 7.532 14.051 8.290 1.00 58.19 184 SER A CA 1
ATOM 1400 C C . SER A 1 184 ? 6.937 14.092 6.895 1.00 58.19 184 SER A C 1
ATOM 1402 O O . SER A 1 184 ? 7.537 13.630 5.925 1.00 58.19 184 SER A O 1
ATOM 1404 N N . TYR A 1 185 ? 5.740 14.664 6.803 1.00 55.81 185 TYR A N 1
ATOM 1405 C CA . TYR A 1 185 ? 5.130 14.934 5.514 1.00 55.81 185 TYR A CA 1
ATOM 1406 C C . TYR A 1 185 ? 5.961 15.943 4.699 1.00 55.81 185 TYR A C 1
ATOM 1408 O O . TYR A 1 185 ? 6.611 16.826 5.256 1.00 55.81 185 TYR A O 1
ATOM 1416 N N . GLY A 1 186 ? 5.977 15.788 3.372 1.00 61.34 186 GLY A N 1
ATOM 1417 C CA . GLY A 1 186 ? 6.719 16.658 2.448 1.00 61.34 186 GLY A CA 1
ATOM 1418 C C . GLY A 1 186 ? 8.190 16.278 2.230 1.00 61.34 186 GLY A C 1
ATOM 1419 O O . GLY A 1 186 ? 8.774 16.673 1.222 1.00 61.34 186 GLY A O 1
ATOM 1420 N N . GLN A 1 187 ? 8.783 15.449 3.095 1.00 71.31 187 GLN A N 1
ATOM 1421 C CA . GLN A 1 187 ? 10.130 14.909 2.887 1.00 71.31 187 GLN A CA 1
ATOM 1422 C C . GLN A 1 187 ? 10.092 13.616 2.062 1.00 71.31 187 GLN A C 1
ATOM 1424 O O . GLN A 1 187 ? 9.134 12.847 2.113 1.00 71.31 187 GLN A O 1
ATOM 1429 N N . ALA A 1 188 ? 11.155 13.355 1.301 1.00 82.81 188 ALA A N 1
ATOM 1430 C CA . ALA A 1 188 ? 11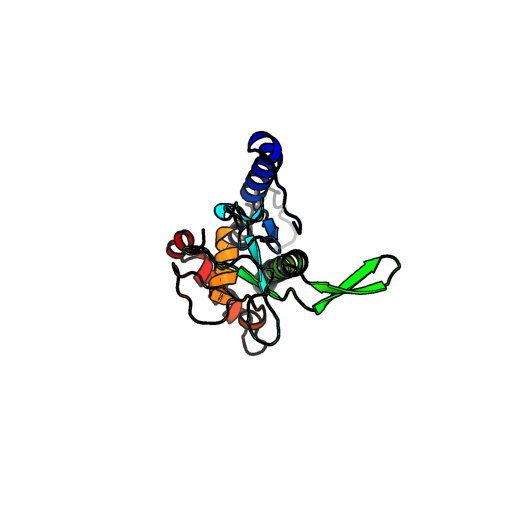.323 12.115 0.547 1.00 82.81 188 ALA A CA 1
ATOM 1431 C C . ALA A 1 188 ? 11.721 10.961 1.489 1.00 82.81 188 ALA A C 1
ATOM 1433 O O . ALA A 1 188 ? 12.882 10.555 1.545 1.00 82.81 188 ALA A O 1
ATOM 1434 N N . GLN A 1 189 ? 10.758 10.453 2.258 1.00 88.62 189 GLN A N 1
ATOM 1435 C CA . GLN A 1 189 ? 10.946 9.364 3.222 1.00 88.62 189 GLN A CA 1
ATOM 1436 C C . GLN A 1 189 ? 9.922 8.250 3.005 1.00 88.62 189 GLN A C 1
ATOM 1438 O O . GLN A 1 189 ? 8.813 8.505 2.542 1.00 88.62 189 GLN A O 1
ATOM 1443 N N . TYR A 1 190 ? 10.307 7.013 3.323 1.00 90.94 190 TYR A N 1
ATOM 1444 C CA . TYR A 1 190 ? 9.414 5.857 3.249 1.00 90.94 190 TYR A CA 1
ATOM 1445 C C . TYR A 1 190 ? 8.595 5.713 4.526 1.00 90.94 190 TYR A C 1
ATOM 1447 O O . TYR A 1 190 ? 9.136 5.795 5.628 1.00 90.94 190 TYR A O 1
ATOM 1455 N N . SER A 1 191 ? 7.317 5.385 4.372 1.00 92.06 191 SER A N 1
ATOM 1456 C CA . SER A 1 191 ? 6.490 4.892 5.470 1.00 92.06 191 SER A CA 1
ATOM 1457 C C . SER A 1 191 ? 6.551 3.370 5.504 1.00 92.06 191 SER A C 1
ATOM 1459 O O . SER A 1 191 ? 5.902 2.699 4.700 1.00 92.06 191 SER A O 1
ATOM 1461 N N . TYR A 1 192 ? 7.344 2.815 6.423 1.00 93.19 192 TYR A N 1
ATOM 1462 C CA . TYR A 1 192 ? 7.479 1.365 6.591 1.00 93.19 192 TYR A CA 1
ATOM 1463 C C . TYR A 1 192 ? 6.266 0.796 7.319 1.00 93.19 192 TYR A C 1
ATOM 1465 O O . TYR A 1 192 ? 6.115 0.996 8.525 1.00 93.19 192 TYR A O 1
ATOM 1473 N N . ILE A 1 193 ? 5.402 0.099 6.584 1.00 93.44 193 ILE A N 1
ATOM 1474 C CA . ILE A 1 193 ? 4.118 -0.380 7.092 1.00 93.44 193 ILE A CA 1
ATOM 1475 C C . ILE A 1 193 ? 4.283 -1.726 7.794 1.00 93.44 193 ILE A C 1
ATOM 1477 O O . ILE A 1 193 ? 4.770 -2.703 7.222 1.00 93.44 193 ILE A O 1
ATOM 1481 N N . LYS A 1 194 ? 3.835 -1.769 9.048 1.00 90.62 194 LYS A N 1
ATOM 1482 C CA . LYS A 1 194 ? 3.956 -2.891 9.975 1.00 90.62 194 LYS A CA 1
ATOM 1483 C C . LYS A 1 194 ? 2.621 -3.108 10.701 1.00 90.62 194 LYS A C 1
ATOM 1485 O O . LYS A 1 194 ? 2.186 -2.239 11.457 1.00 90.62 194 LYS A O 1
ATOM 1490 N N . PRO A 1 195 ? 1.957 -4.263 10.516 1.00 87.94 195 PRO A N 1
ATOM 1491 C CA . PRO A 1 195 ? 0.606 -4.481 11.032 1.00 87.94 195 PRO A CA 1
ATOM 1492 C C . PRO A 1 195 ? 0.557 -4.547 12.562 1.00 87.94 195 PRO A C 1
ATOM 1494 O O . PRO A 1 195 ? -0.455 -4.187 13.155 1.00 87.94 195 PRO A O 1
ATOM 1497 N N . TRP A 1 196 ? 1.649 -4.944 13.217 1.00 87.62 196 TRP A N 1
ATOM 1498 C CA . TRP A 1 196 ? 1.715 -5.058 14.677 1.00 87.62 196 TRP A CA 1
ATOM 1499 C C . TRP A 1 196 ? 1.686 -3.714 15.418 1.00 87.62 196 TRP A C 1
ATOM 1501 O O . TRP A 1 196 ? 1.428 -3.710 16.615 1.00 87.62 196 TRP A O 1
ATOM 1511 N N . PHE A 1 197 ? 1.892 -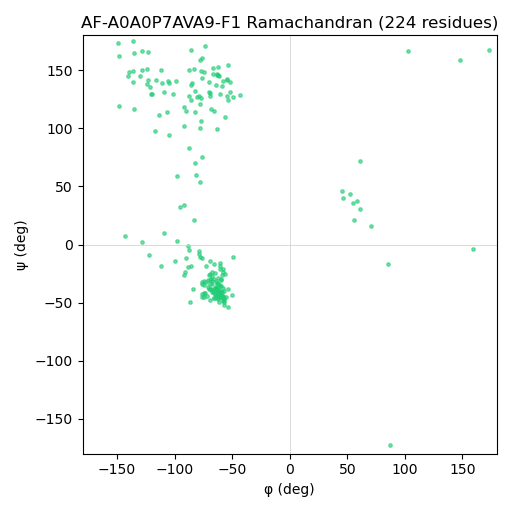2.569 14.754 1.00 88.00 197 PHE A N 1
ATOM 1512 C CA . PHE A 1 197 ? 1.655 -1.275 15.413 1.00 88.00 197 PHE A CA 1
ATOM 1513 C C . PHE A 1 197 ? 0.168 -1.015 15.672 1.00 88.00 197 PHE A C 1
ATOM 1515 O O . PHE A 1 197 ? -0.178 -0.391 16.681 1.00 88.00 197 PHE A O 1
ATOM 1522 N N . LEU A 1 198 ? -0.700 -1.546 14.809 1.00 88.12 198 LEU A N 1
ATOM 1523 C CA . LEU A 1 198 ? -2.146 -1.515 14.993 1.00 88.12 198 LEU A CA 1
ATOM 1524 C C . LEU A 1 198 ? -2.616 -2.704 15.845 1.00 88.12 198 LEU A C 1
ATOM 1526 O O . LEU A 1 198 ? -3.325 -2.512 16.829 1.00 88.12 198 LEU A O 1
ATOM 1530 N N . PHE A 1 199 ? -2.179 -3.918 15.503 1.00 84.69 199 PHE A N 1
ATOM 1531 C CA . PHE A 1 199 ? -2.593 -5.170 16.148 1.00 84.69 199 PHE A CA 1
ATOM 1532 C C . PHE A 1 199 ? -1.589 -5.642 17.206 1.00 84.69 199 PHE A C 1
ATOM 1534 O O . PHE A 1 199 ? -1.018 -6.728 17.103 1.00 84.69 199 PHE A O 1
ATOM 1541 N N . ASP A 1 200 ? -1.353 -4.808 18.215 1.00 82.38 200 ASP A N 1
ATOM 1542 C CA . ASP A 1 200 ? -0.510 -5.172 19.355 1.00 82.38 200 ASP A CA 1
ATOM 1543 C C . ASP A 1 200 ? -1.321 -6.028 20.350 1.00 82.38 200 ASP A C 1
ATOM 1545 O O . ASP A 1 200 ? -2.386 -5.582 20.789 1.00 82.38 200 ASP A O 1
ATOM 1549 N N . PRO A 1 201 ? -0.845 -7.222 20.750 1.00 80.31 201 PRO A N 1
ATOM 1550 C CA . PRO A 1 201 ? -1.525 -8.057 21.742 1.00 80.31 201 PRO A CA 1
ATOM 1551 C C . PRO A 1 201 ? -1.754 -7.380 23.102 1.00 80.31 201 PRO A C 1
ATOM 1553 O O . PRO A 1 201 ? -2.619 -7.815 23.857 1.00 80.31 201 PRO A O 1
ATOM 1556 N N . SER A 1 202 ? -0.991 -6.333 23.430 1.00 84.88 202 SER A N 1
ATOM 1557 C CA . SER A 1 202 ? -1.169 -5.550 24.660 1.00 84.88 202 SER A CA 1
ATOM 1558 C C . SER A 1 202 ? -2.334 -4.553 24.601 1.00 84.88 202 SER A C 1
ATOM 1560 O O . SER A 1 202 ? -2.713 -3.993 25.630 1.00 84.88 202 SER A O 1
ATOM 1562 N N . LYS A 1 203 ? -2.916 -4.319 23.419 1.00 83.69 203 LYS A N 1
ATOM 1563 C CA . LYS A 1 203 ? -3.977 -3.329 23.202 1.00 83.69 203 LYS A CA 1
ATOM 1564 C C . LYS A 1 203 ? -5.350 -3.990 23.187 1.00 83.69 203 LYS A C 1
ATOM 1566 O O . LYS A 1 203 ? -5.546 -5.069 22.630 1.00 83.69 203 LYS A O 1
ATOM 1571 N N . THR A 1 204 ? -6.331 -3.324 23.791 1.00 82.81 204 THR A N 1
ATOM 1572 C CA . THR A 1 204 ? -7.712 -3.817 23.805 1.00 82.81 204 THR A CA 1
ATOM 1573 C C . THR A 1 204 ? -8.400 -3.582 22.464 1.00 82.81 204 THR A C 1
ATOM 1575 O O . THR A 1 204 ? -8.026 -2.700 21.689 1.00 82.81 204 THR A O 1
ATOM 1578 N N . LYS A 1 205 ? -9.483 -4.329 22.220 1.00 79.44 205 LYS A N 1
ATOM 1579 C CA . LYS A 1 205 ? -10.341 -4.120 21.047 1.00 79.44 205 LYS A CA 1
ATOM 1580 C C . LYS A 1 205 ? -10.876 -2.687 20.951 1.00 79.44 205 LYS A C 1
ATOM 1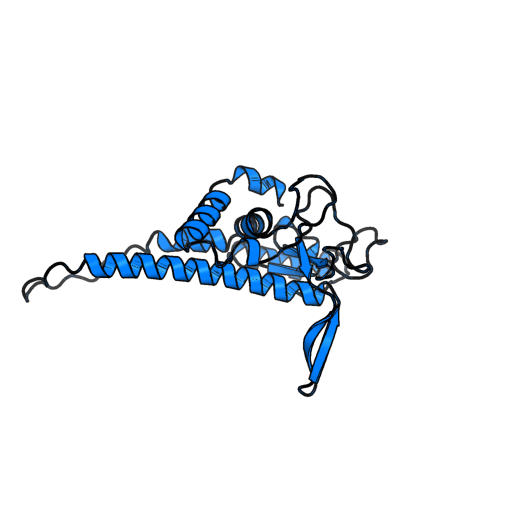582 O O . LYS A 1 205 ? -10.796 -2.068 19.894 1.00 79.44 205 LYS A O 1
ATOM 1587 N N . SER A 1 206 ? -11.359 -2.153 22.073 1.00 79.62 206 SER A N 1
ATOM 1588 C CA . SER A 1 206 ? -11.891 -0.790 22.168 1.00 79.62 206 SER A CA 1
ATOM 1589 C C . SER A 1 206 ? -10.834 0.279 21.892 1.00 79.62 206 SER A C 1
ATOM 1591 O O . SER A 1 206 ? -11.129 1.275 21.237 1.00 79.62 206 SER A O 1
ATOM 1593 N N . TRP A 1 207 ? -9.591 0.060 22.333 1.00 85.44 207 TRP A N 1
ATOM 1594 C CA . TRP A 1 207 ? -8.489 0.971 22.041 1.00 85.44 207 TRP A CA 1
ATOM 1595 C C . TRP A 1 207 ? -8.243 1.057 20.533 1.00 85.44 207 TRP A C 1
ATOM 1597 O O . TRP A 1 207 ? -8.199 2.154 19.977 1.00 85.44 207 TRP A O 1
ATOM 1607 N N . THR A 1 208 ? -8.140 -0.093 19.861 1.00 83.19 208 THR A N 1
ATOM 1608 C CA . THR A 1 208 ? -7.874 -0.151 18.416 1.00 83.19 208 THR A CA 1
ATOM 1609 C C . THR A 1 208 ? -9.009 0.487 17.622 1.00 83.19 208 THR A C 1
ATOM 1611 O O . THR A 1 208 ? -8.745 1.303 16.740 1.00 83.19 208 THR A O 1
ATOM 1614 N N . ALA A 1 209 ? -10.262 0.197 17.988 1.00 80.56 209 ALA A N 1
ATOM 1615 C CA . ALA A 1 209 ? -11.443 0.821 17.397 1.00 80.56 209 ALA A CA 1
ATOM 1616 C C . ALA A 1 209 ? -11.412 2.355 17.530 1.00 80.56 209 ALA A C 1
ATOM 1618 O O . ALA A 1 209 ? -11.556 3.072 16.540 1.00 80.56 209 ALA A O 1
ATOM 1619 N N . GLY A 1 210 ? -11.142 2.861 18.739 1.00 82.62 210 GLY A N 1
ATOM 1620 C CA . GLY A 1 210 ? -11.091 4.296 19.017 1.00 82.62 210 GLY A CA 1
ATOM 1621 C C . GLY A 1 210 ? -9.997 5.024 18.234 1.00 82.62 210 GLY A C 1
ATOM 1622 O O . GLY A 1 210 ? -10.230 6.119 17.722 1.00 82.62 210 GLY A O 1
ATOM 1623 N N . GLN A 1 211 ? -8.817 4.415 18.072 1.00 85.62 211 GLN A N 1
ATOM 1624 C CA . GLN A 1 211 ? -7.753 4.991 17.242 1.00 85.62 211 GLN A CA 1
ATOM 1625 C C . GLN A 1 211 ? -8.141 5.059 15.764 1.00 85.62 211 GLN A C 1
ATOM 1627 O O . GLN A 1 211 ? -7.901 6.077 15.115 1.00 85.62 211 GLN A O 1
ATOM 1632 N N . MET A 1 212 ? -8.763 4.004 15.233 1.00 85.25 212 MET A N 1
ATOM 1633 C CA . MET A 1 212 ? -9.229 3.987 13.846 1.00 85.25 212 MET A CA 1
ATOM 1634 C C . MET A 1 212 ? -10.283 5.070 13.600 1.00 85.25 212 MET A C 1
ATOM 1636 O O . MET A 1 212 ? -10.139 5.845 12.657 1.00 85.25 212 MET A O 1
ATOM 1640 N N . ALA A 1 213 ? -11.280 5.184 14.482 1.00 81.62 213 ALA A N 1
ATOM 1641 C CA . ALA A 1 213 ? -12.304 6.224 14.403 1.00 81.62 213 ALA A CA 1
ATOM 1642 C C . ALA A 1 213 ? -11.693 7.635 14.444 1.00 81.62 213 ALA A C 1
ATOM 1644 O O . ALA A 1 213 ? -12.022 8.478 13.610 1.00 81.62 213 ALA A O 1
ATOM 1645 N N . THR A 1 214 ? -10.736 7.864 15.350 1.00 84.06 214 THR A N 1
ATOM 1646 C CA . THR A 1 214 ? -10.050 9.159 15.498 1.00 84.06 214 THR A CA 1
ATOM 1647 C C . THR A 1 214 ? -9.343 9.578 14.206 1.00 84.06 214 THR A C 1
ATOM 1649 O O . THR A 1 214 ? -9.460 10.721 13.770 1.00 84.06 214 THR A O 1
ATOM 1652 N N . VAL A 1 215 ? -8.629 8.647 13.566 1.00 83.38 215 VAL A N 1
ATOM 1653 C CA . VAL A 1 215 ? -7.885 8.919 12.326 1.00 83.38 215 VAL A CA 1
ATOM 1654 C C . VAL A 1 215 ? -8.823 9.180 11.142 1.00 83.38 215 VAL A C 1
ATOM 1656 O O . VAL A 1 215 ? -8.551 10.056 10.325 1.00 83.38 215 VAL A O 1
ATOM 1659 N N . ILE A 1 216 ? -9.946 8.466 11.047 1.00 79.38 216 ILE A N 1
ATOM 1660 C CA . ILE A 1 216 ? -10.917 8.646 9.953 1.00 79.38 216 ILE A CA 1
ATOM 1661 C C . ILE A 1 216 ? -11.653 9.986 10.074 1.00 79.38 216 ILE A C 1
ATOM 1663 O O . ILE A 1 216 ? -11.898 10.650 9.065 1.00 79.38 216 ILE A O 1
ATOM 1667 N N . GLN A 1 217 ? -11.984 10.404 11.298 1.00 78.44 217 GLN A N 1
ATOM 1668 C CA . GLN A 1 217 ? -12.688 11.663 11.550 1.00 78.44 217 GLN A CA 1
ATOM 1669 C C . GLN A 1 217 ? -11.813 12.896 11.272 1.00 78.44 217 GLN A C 1
ATOM 1671 O O . GLN A 1 217 ? -12.341 13.947 10.898 1.00 78.44 217 GLN A O 1
ATOM 1676 N N . ASN A 1 218 ? -10.484 12.780 11.373 1.00 75.12 218 ASN A N 1
ATOM 1677 C CA . ASN A 1 218 ? -9.564 13.890 11.124 1.00 75.12 218 ASN A CA 1
ATOM 1678 C C . ASN A 1 218 ? -9.268 14.105 9.623 1.00 75.12 218 ASN A C 1
ATOM 1680 O O . ASN A 1 218 ? -8.170 13.859 9.124 1.00 75.12 218 ASN A O 1
ATOM 1684 N N . LYS A 1 219 ? -10.272 14.587 8.880 1.00 68.38 219 LYS A N 1
ATOM 1685 C CA . LYS A 1 219 ? -10.204 14.757 7.414 1.00 68.38 219 LYS A CA 1
ATOM 1686 C C . LYS A 1 219 ? -9.200 15.806 6.919 1.00 68.38 219 LYS A C 1
ATOM 1688 O O . LYS A 1 219 ? -8.856 15.791 5.739 1.00 68.38 219 LYS A O 1
ATOM 1693 N N . GLN A 1 220 ? -8.718 16.708 7.778 1.00 61.22 220 GLN A N 1
ATOM 1694 C CA . GLN A 1 220 ? -7.711 17.709 7.393 1.00 61.22 220 GLN A CA 1
ATOM 1695 C C . GLN A 1 220 ? -6.387 17.067 6.958 1.00 61.22 220 GLN A C 1
ATOM 1697 O O . GLN A 1 220 ? -5.713 17.599 6.077 1.00 61.22 220 GLN A O 1
ATOM 1702 N N . ASP A 1 221 ? -6.069 15.884 7.486 1.00 63.19 221 ASP A N 1
ATOM 1703 C CA . ASP A 1 221 ? -4.834 15.171 7.167 1.00 63.19 221 ASP A CA 1
ATOM 1704 C C . ASP A 1 221 ? -4.884 14.430 5.816 1.00 63.19 221 ASP A C 1
ATOM 1706 O O . ASP A 1 221 ? -3.868 13.922 5.335 1.00 63.19 221 ASP A O 1
ATOM 1710 N N . TRP A 1 222 ? -6.050 14.367 5.159 1.00 67.94 222 TRP A N 1
ATOM 1711 C CA . TRP A 1 222 ? -6.245 13.599 3.920 1.00 67.94 222 TRP A CA 1
ATOM 1712 C C . TRP A 1 222 ? -5.511 14.205 2.727 1.00 67.94 222 TRP A C 1
ATOM 1714 O O . TRP A 1 222 ? -4.978 13.469 1.901 1.00 67.94 222 TRP A O 1
ATOM 1724 N N . ILE A 1 223 ? -5.418 15.535 2.682 1.00 59.38 223 ILE A N 1
ATOM 1725 C CA . ILE A 1 223 ? -4.759 16.286 1.602 1.00 59.38 223 ILE A CA 1
ATOM 1726 C C . ILE A 1 223 ? -3.263 15.977 1.553 1.00 59.38 223 ILE A C 1
ATOM 1728 O O . ILE A 1 223 ? -2.665 15.957 0.483 1.00 59.38 223 ILE A O 1
ATOM 1732 N N . PHE A 1 224 ? -2.660 15.695 2.705 1.00 56.88 224 PHE A N 1
ATOM 1733 C CA . PHE A 1 224 ? -1.248 15.373 2.764 1.00 56.88 224 PHE A CA 1
ATOM 1734 C C . PHE A 1 224 ? -0.986 13.952 2.230 1.00 56.88 224 PHE A C 1
ATOM 1736 O O . PHE A 1 224 ? 0.019 13.698 1.599 1.00 56.88 224 PHE A O 1
ATOM 1743 N N . ILE A 1 225 ? -1.885 12.983 2.355 1.00 57.50 225 ILE A N 1
ATOM 1744 C CA . ILE A 1 225 ? -1.540 11.590 1.987 1.00 57.50 225 ILE A CA 1
ATOM 1745 C C . ILE A 1 225 ? -1.784 11.263 0.493 1.00 57.50 225 ILE A C 1
ATOM 1747 O O . ILE A 1 225 ? -1.434 10.170 0.031 1.00 57.50 225 ILE A O 1
ATOM 1751 N N . ALA A 1 226 ? -2.353 12.207 -0.264 1.00 54.25 226 ALA A N 1
ATOM 1752 C CA . ALA A 1 226 ? -2.667 12.075 -1.690 1.00 54.25 226 ALA A CA 1
ATOM 1753 C C . ALA A 1 226 ? -1.425 11.903 -2.586 1.00 54.25 226 ALA A C 1
ATOM 1755 O O . ALA A 1 226 ? -0.423 12.625 -2.390 1.00 54.25 226 ALA A O 1
#

Organism: NCBI:txid78410